Protein AF-A0A969HXV9-F1 (afdb_monomer)

Mean predicted aligned error: 9.73 Å

Radius of gyration: 27.3 Å; Cα contacts (8 Å, |Δi|>4): 127; chains: 1; bounding box: 62×40×88 Å

pLDDT: mean 83.49, std 12.84, range [28.25, 96.75]

Secondary structure (DSSP, 8-state):
--------PPPP---HHHHHHHHHHHHHHHHHHHHHHHHHHHHHHHHHHHHHHHHHHHHHHHHHHHHHHHHHHHHHHHTT--HHHHHHHHHHHHHHHHHHHHHHHHHHHHHHHHHHHHHHHHHHHHHHHHHHHHHTS-THHHH-HHHHHHHHHHHHHHHHHHHHHHHHHHHHHHHHHHHHHHHHHHHHH-HHHHHHHHHHHHHHHHHHHHHHHHHHHHHHHTHHHHHHHHHHHHHHH-HHHHHHHHHTT-HHHHHHHHHHHHHHHHHHHHHHHHHHHHHHHHHHHHHH-

Nearest PDB structures (foldseek):
  4ayw-assembly1_A-2  TM=7.021E-01  e=8.142E-04  Homo sapiens
  8t4i-assembly1_B  TM=6.847E-01  e=3.995E-03  Homo sapiens
  7ocy-assembly1_B  TM=6.047E-01  e=1.399E-02  Enterococcus faecalis
  7ocy-assembly1_A  TM=7.286E-01  e=7.932E-02  Enterococcus faecalis
  7zo8-assembly1_A  TM=5.482E-01  e=1.059E-01  Brucella abortus 2308

Solvent-accessible surface area (backbone atoms only — not comparable to full-atom values): 15780 Å² total; per-residue (Å²): 139,80,86,80,75,78,75,75,71,79,79,72,87,76,56,76,68,60,59,51,52,53,50,51,54,52,59,70,46,46,64,58,53,53,50,53,49,41,71,47,36,52,66,34,51,52,50,39,55,51,40,36,56,54,59,28,46,45,63,55,54,52,52,51,48,51,50,53,51,51,53,49,51,51,52,32,61,75,69,66,53,54,72,69,59,42,49,60,69,42,47,64,59,50,52,51,50,50,49,51,52,53,50,49,53,50,44,53,52,50,39,52,52,32,49,52,55,38,50,55,39,40,42,47,52,54,51,49,51,52,51,56,51,56,74,73,49,63,71,71,54,68,72,34,69,68,52,42,48,50,54,54,46,51,56,63,47,52,61,54,55,55,51,49,56,53,54,52,49,53,51,52,51,27,52,49,50,28,50,52,51,49,50,53,53,33,48,72,73,38,55,65,61,37,51,51,52,52,60,59,46,47,61,57,50,53,52,51,54,53,49,52,54,54,51,53,50,54,56,62,72,39,51,66,61,52,51,48,44,52,49,48,49,47,44,70,70,34,78,87,42,31,56,56,33,60,74,70,63,42,55,64,64,50,50,48,55,42,50,53,55,50,52,53,51,51,53,57,49,48,52,53,50,49,56,50,48,54,52,50,47,54,52,48,53,64,64,74,107

Sequence (289 aa):
MSTGTATHAPAGQRSWADNINDIQTAMRNIPRALRLVWAAHRWSTLGMGGLTILAALLPVAQAWLGKLLVDTIVQALQAGRSPSEGVQALAPLLLVGFGLVTVGAAITQGYSLLEHMLNARLAHTINEQIIAKALALDLYYFEDAEFYNKLQNARREADYRALNIVNHLFVIMQGTITLLSFAALLLAISPLVALILFGATLPAFLAQAKYGGLYFRLLNARAPEFRQMHYLEYLLTVDSTVKEVKLFGLGLPLLRRYQDLFWRFYHEDAALARQRSLISVLWGTLSTA

Structure (mmCIF, N/CA/C/O backbone):
data_AF-A0A969HXV9-F1
#
_entry.id   AF-A0A969HXV9-F1
#
loop_
_atom_site.group_PDB
_atom_site.id
_atom_site.type_symbol
_atom_site.label_atom_id
_atom_site.label_alt_id
_atom_site.label_comp_id
_atom_site.label_asym_id
_atom_site.label_entity_id
_atom_site.label_seq_id
_atom_site.pdbx_PDB_ins_code
_atom_site.Cartn_x
_atom_site.Cartn_y
_atom_site.Cartn_z
_atom_site.occupancy
_atom_site.B_iso_or_equiv
_atom_site.auth_seq_id
_atom_site.auth_comp_id
_atom_site.auth_asym_id
_atom_site.auth_atom_id
_atom_site.pdbx_PDB_model_num
ATOM 1 N N . MET A 1 1 ? 3.092 -0.831 52.317 1.00 36.84 1 MET A N 1
ATOM 2 C CA . MET A 1 1 ? 3.016 -0.202 50.981 1.00 36.84 1 MET A CA 1
ATOM 3 C C . MET A 1 1 ? 4.328 -0.475 50.260 1.00 36.84 1 MET A C 1
ATOM 5 O O . MET A 1 1 ? 5.250 0.317 50.376 1.00 36.84 1 MET A O 1
ATOM 9 N N . SER A 1 2 ? 4.454 -1.636 49.609 1.00 28.25 2 SER A N 1
ATOM 10 C CA . SER A 1 2 ? 5.575 -1.915 48.708 1.00 28.25 2 SER A CA 1
ATOM 11 C C . SER A 1 2 ? 5.101 -1.677 47.277 1.00 28.25 2 SER A C 1
ATOM 13 O O . SER A 1 2 ? 4.112 -2.245 46.816 1.00 28.25 2 SER A O 1
ATOM 15 N N . THR A 1 3 ? 5.770 -0.763 46.586 1.00 38.91 3 THR A N 1
ATOM 16 C CA . THR A 1 3 ? 5.612 -0.540 45.153 1.00 38.91 3 THR A CA 1
ATOM 17 C C . THR A 1 3 ? 6.298 -1.689 44.429 1.00 38.91 3 THR A C 1
ATOM 19 O O . THR A 1 3 ? 7.502 -1.655 44.192 1.00 38.91 3 THR A O 1
ATOM 22 N N . GLY A 1 4 ? 5.532 -2.737 44.127 1.00 29.75 4 GLY A N 1
ATOM 23 C CA . GLY A 1 4 ? 5.950 -3.806 43.230 1.00 29.75 4 GLY A CA 1
ATOM 24 C C . GLY A 1 4 ? 6.067 -3.267 41.809 1.00 29.75 4 GLY A C 1
ATOM 25 O O . GLY A 1 4 ? 5.103 -3.284 41.049 1.00 29.75 4 GLY A O 1
ATOM 26 N N . THR A 1 5 ? 7.243 -2.760 41.456 1.00 37.81 5 THR A N 1
ATOM 27 C CA . THR A 1 5 ? 7.652 -2.556 40.070 1.00 37.81 5 THR A CA 1
ATOM 28 C C . THR A 1 5 ? 7.780 -3.930 39.424 1.00 37.81 5 THR A C 1
ATOM 30 O O . THR A 1 5 ? 8.808 -4.593 39.530 1.00 37.81 5 THR A O 1
ATOM 33 N N . ALA A 1 6 ? 6.703 -4.386 38.782 1.00 33.94 6 ALA A N 1
ATOM 34 C CA . ALA A 1 6 ? 6.749 -5.531 37.888 1.00 33.94 6 ALA A CA 1
ATOM 35 C C . ALA A 1 6 ? 7.697 -5.185 36.733 1.00 33.94 6 ALA A C 1
ATOM 37 O O . ALA A 1 6 ? 7.335 -4.522 35.762 1.00 33.94 6 ALA A O 1
ATOM 38 N N . THR A 1 7 ? 8.953 -5.588 36.881 1.00 36.34 7 THR A N 1
ATOM 39 C CA . THR A 1 7 ? 9.928 -5.652 35.806 1.00 36.34 7 THR A CA 1
ATOM 40 C C . THR A 1 7 ? 9.408 -6.668 34.798 1.00 36.34 7 THR A C 1
ATOM 42 O O . THR A 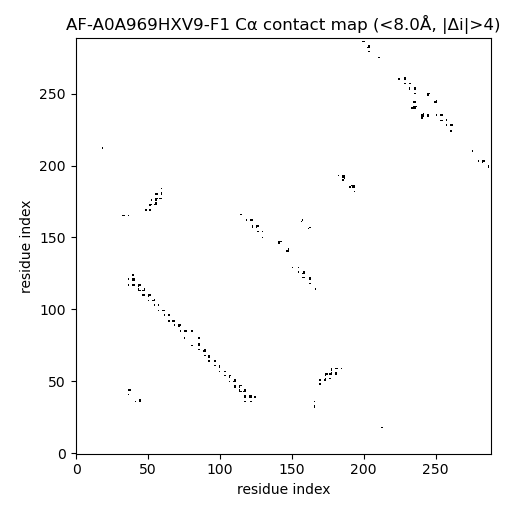1 7 ? 9.539 -7.878 34.969 1.00 36.34 7 THR A O 1
ATOM 45 N N . HIS A 1 8 ? 8.747 -6.178 33.749 1.00 40.19 8 HIS A N 1
ATOM 46 C CA . HIS A 1 8 ? 8.418 -6.997 32.593 1.00 40.19 8 HIS A CA 1
ATOM 47 C C . HIS A 1 8 ? 9.732 -7.513 32.000 1.00 40.19 8 HIS A C 1
ATOM 49 O O . HIS A 1 8 ? 10.507 -6.756 31.416 1.00 40.19 8 HIS A O 1
ATOM 55 N N . ALA A 1 9 ? 10.001 -8.802 32.209 1.00 32.38 9 ALA A N 1
ATOM 56 C CA . ALA A 1 9 ? 11.103 -9.503 31.573 1.00 32.38 9 ALA A CA 1
ATOM 57 C C . ALA A 1 9 ? 11.048 -9.268 30.051 1.00 32.38 9 ALA A C 1
ATOM 59 O O . ALA A 1 9 ? 9.949 -9.262 29.482 1.00 32.38 9 ALA A O 1
ATOM 60 N N . PRO A 1 10 ? 12.192 -9.076 29.369 1.00 38.97 10 PRO A N 1
ATOM 61 C CA . PRO A 1 10 ? 12.201 -8.941 27.922 1.00 38.97 10 PRO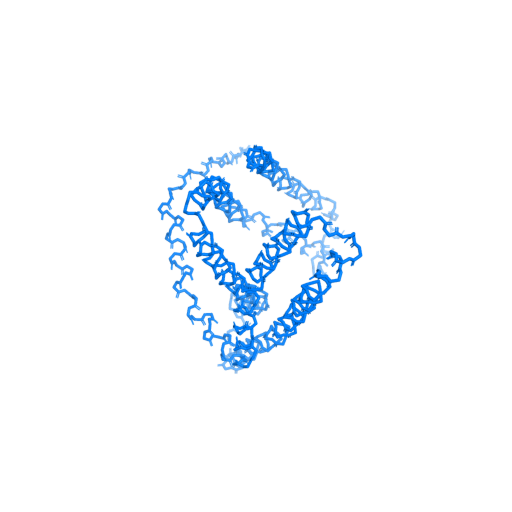 A CA 1
ATOM 62 C C . PRO A 1 10 ? 11.580 -10.203 27.320 1.00 38.97 10 PRO A C 1
ATOM 64 O O . PRO A 1 10 ? 12.071 -11.311 27.535 1.00 38.97 10 PRO A O 1
ATOM 67 N N . ALA A 1 11 ? 10.463 -10.030 26.610 1.00 46.94 11 ALA A N 1
ATOM 68 C CA . ALA A 1 11 ? 9.757 -11.114 25.945 1.00 46.94 11 ALA A CA 1
ATOM 69 C C . ALA A 1 11 ? 10.754 -11.923 25.099 1.00 46.94 11 ALA A C 1
ATOM 71 O O . ALA A 1 11 ? 11.377 -11.383 24.180 1.00 46.94 11 ALA A O 1
ATOM 72 N N . GLY A 1 12 ? 10.930 -13.202 25.449 1.00 46.44 12 GLY A N 1
ATOM 73 C CA . GLY A 1 12 ? 11.886 -14.102 24.808 1.00 46.44 12 GLY A CA 1
ATOM 74 C C . GLY A 1 12 ? 11.751 -14.093 23.283 1.00 46.44 12 GLY A C 1
ATOM 75 O O . GLY A 1 12 ? 10.648 -14.001 22.735 1.00 46.44 12 GLY A O 1
ATOM 76 N N . GLN A 1 13 ? 12.889 -14.156 22.587 1.00 53.41 13 GLN A N 1
ATOM 77 C CA . GLN A 1 13 ? 12.948 -14.240 21.128 1.00 53.41 13 GLN A CA 1
ATOM 78 C C . GLN A 1 13 ? 12.159 -15.463 20.638 1.00 53.41 13 GLN A C 1
ATOM 80 O O . GLN A 1 13 ? 12.635 -16.589 20.725 1.00 53.41 13 GLN A O 1
ATOM 85 N N . ARG A 1 14 ? 10.950 -15.236 20.112 1.00 57.78 14 ARG A N 1
ATOM 86 C CA . ARG A 1 14 ? 10.193 -16.269 19.390 1.00 57.78 14 ARG A CA 1
ATOM 87 C C . ARG A 1 14 ? 10.967 -16.763 18.169 1.00 57.78 14 ARG A C 1
ATOM 89 O O . ARG A 1 14 ? 11.599 -15.962 17.473 1.00 57.78 14 ARG A O 1
ATOM 96 N N . SER A 1 15 ? 10.896 -18.072 17.938 1.00 59.47 15 SER A N 1
ATOM 97 C CA . SER A 1 15 ? 11.579 -18.772 16.850 1.00 59.47 15 SER A CA 1
ATOM 98 C C . SER A 1 15 ? 10.924 -18.447 15.506 1.00 59.47 15 SER A C 1
ATOM 100 O O . SER A 1 15 ? 9.741 -18.118 15.439 1.00 59.47 15 SER A O 1
ATOM 102 N N . TRP A 1 16 ? 11.677 -18.569 14.411 1.00 59.69 16 TRP A N 1
ATOM 103 C CA . TRP A 1 16 ? 11.179 -18.384 13.041 1.00 59.69 16 TRP A CA 1
ATOM 104 C C . TRP A 1 16 ? 9.948 -19.269 12.741 1.00 59.69 16 TRP A C 1
ATOM 106 O O . TRP A 1 16 ? 9.074 -18.873 11.976 1.00 59.69 16 TRP A O 1
ATOM 116 N N . ALA A 1 17 ? 9.837 -20.415 13.422 1.00 64.94 17 ALA A N 1
ATOM 117 C CA . ALA A 1 17 ? 8.698 -21.329 13.351 1.00 64.94 17 ALA A CA 1
ATOM 118 C C . ALA A 1 17 ? 7.364 -20.709 13.817 1.00 64.94 17 ALA A C 1
ATOM 120 O O . ALA A 1 17 ? 6.329 -20.979 13.210 1.00 64.94 17 ALA A O 1
ATOM 121 N N . ASP A 1 18 ? 7.377 -19.838 14.834 1.00 69.38 18 ASP A N 1
ATOM 122 C CA . ASP A 1 18 ? 6.155 -19.201 15.346 1.00 69.38 18 ASP A CA 1
ATOM 123 C C . ASP A 1 18 ? 5.560 -18.238 14.304 1.00 69.38 18 ASP A C 1
ATOM 125 O O . ASP A 1 18 ? 4.352 -18.222 14.077 1.00 69.38 18 ASP A O 1
ATOM 129 N N . ASN A 1 19 ? 6.422 -17.501 13.591 1.00 67.50 19 ASN A N 1
ATOM 130 C CA . ASN A 1 19 ? 6.004 -16.583 12.526 1.00 67.50 19 ASN A CA 1
ATOM 131 C C . ASN A 1 19 ? 5.372 -17.325 11.336 1.00 67.50 19 ASN A C 1
ATOM 133 O O . ASN A 1 19 ? 4.431 -16.820 10.727 1.00 67.50 19 ASN A O 1
ATOM 137 N N . ILE A 1 20 ? 5.870 -18.520 10.992 1.00 72.00 20 ILE A N 1
ATOM 138 C CA . ILE A 1 20 ? 5.283 -19.344 9.921 1.00 72.00 20 ILE A CA 1
ATOM 139 C C . ILE A 1 20 ? 3.859 -19.759 10.291 1.00 72.00 20 ILE A C 1
ATOM 141 O O . ILE A 1 20 ? 2.974 -19.742 9.437 1.00 72.00 20 ILE A O 1
ATOM 145 N N . ASN A 1 21 ? 3.625 -20.116 11.552 1.00 73.94 21 ASN A N 1
ATOM 146 C CA . ASN A 1 21 ? 2.321 -20.588 12.005 1.00 73.94 21 ASN A CA 1
ATOM 147 C C . ASN A 1 21 ? 1.261 -19.465 11.973 1.00 73.94 21 ASN A C 1
ATOM 149 O O . ASN A 1 21 ? 0.116 -19.685 11.566 1.00 73.94 21 ASN A O 1
ATOM 153 N N . ASP A 1 22 ? 1.662 -18.233 12.302 1.00 69.56 22 ASP A N 1
ATOM 154 C CA . ASP A 1 22 ? 0.816 -17.041 12.162 1.00 69.56 22 ASP A CA 1
ATOM 155 C C . ASP A 1 22 ? 0.478 -16.757 10.685 1.00 69.56 22 ASP A C 1
ATOM 157 O O . ASP A 1 22 ? -0.683 -16.502 10.349 1.00 69.56 22 ASP A O 1
ATOM 161 N N . ILE A 1 23 ? 1.458 -16.886 9.777 1.00 70.69 23 ILE A N 1
ATOM 162 C CA . ILE A 1 23 ? 1.245 -16.758 8.323 1.00 70.69 23 ILE A CA 1
ATOM 163 C C . ILE A 1 23 ? 0.280 -17.837 7.819 1.00 70.69 23 ILE A C 1
ATOM 165 O O . ILE A 1 23 ? -0.649 -17.527 7.075 1.00 70.69 23 ILE A O 1
ATOM 169 N N . GLN A 1 24 ? 0.442 -19.091 8.246 1.00 76.44 24 GLN A N 1
ATOM 170 C CA . GLN A 1 24 ? -0.458 -20.186 7.870 1.00 76.44 24 GLN A CA 1
ATOM 171 C C . GLN A 1 24 ? -1.889 -19.944 8.360 1.00 76.44 24 GLN A C 1
ATOM 173 O O . GLN A 1 24 ? -2.855 -20.169 7.626 1.00 76.44 24 GLN A O 1
ATOM 178 N N . THR A 1 25 ? -2.041 -19.433 9.581 1.00 74.38 25 THR A N 1
ATOM 179 C CA . THR A 1 25 ? -3.352 -19.099 10.147 1.00 74.38 25 THR A CA 1
ATOM 180 C C . THR A 1 25 ? -4.009 -17.948 9.384 1.00 74.38 25 THR A C 1
ATOM 182 O O . THR A 1 25 ? -5.198 -18.023 9.059 1.00 74.38 25 THR A O 1
ATOM 185 N N . ALA A 1 26 ? -3.241 -16.918 9.018 1.00 68.88 26 ALA A N 1
ATOM 186 C CA . ALA A 1 26 ? -3.714 -15.835 8.161 1.00 68.88 26 ALA A CA 1
ATOM 187 C C . ALA A 1 26 ? -4.132 -16.357 6.775 1.00 68.88 26 ALA A C 1
ATOM 189 O O . ALA A 1 26 ? -5.235 -16.060 6.311 1.00 68.88 26 ALA A O 1
ATOM 190 N N . MET A 1 27 ? -3.312 -17.217 6.159 1.00 76.06 27 MET A N 1
ATOM 191 C CA . MET A 1 27 ? -3.604 -17.842 4.866 1.00 76.06 27 MET A CA 1
ATOM 192 C C . MET A 1 27 ? -4.893 -18.664 4.884 1.00 76.06 27 MET A C 1
ATOM 194 O O . MET A 1 27 ? -5.666 -18.622 3.928 1.00 76.06 27 MET A O 1
ATOM 198 N N . ARG A 1 28 ? -5.185 -19.359 5.988 1.00 79.88 28 ARG A N 1
ATOM 199 C CA . ARG A 1 28 ? -6.420 -20.140 6.143 1.00 79.88 28 ARG A CA 1
ATOM 200 C C . ARG A 1 28 ? -7.688 -19.274 6.125 1.00 79.88 28 ARG A C 1
ATOM 202 O O . ARG A 1 28 ? -8.758 -19.771 5.773 1.00 79.88 28 ARG A O 1
ATOM 209 N N . ASN A 1 29 ? -7.586 -17.990 6.471 1.00 78.56 29 ASN A N 1
ATOM 210 C CA . ASN A 1 29 ? -8.715 -17.055 6.486 1.00 78.56 29 ASN A CA 1
ATOM 211 C C . ASN A 1 29 ? -8.904 -16.287 5.165 1.00 78.56 29 ASN A C 1
ATOM 213 O O . ASN A 1 29 ? -9.993 -15.756 4.931 1.00 78.56 29 ASN A O 1
ATOM 217 N N . ILE A 1 30 ? -7.913 -16.297 4.265 1.00 80.62 30 ILE A N 1
ATOM 218 C CA . ILE A 1 30 ? -7.982 -15.645 2.944 1.00 80.62 30 ILE A CA 1
ATOM 219 C C . ILE A 1 30 ? -9.219 -16.071 2.128 1.00 80.62 30 ILE A C 1
ATOM 221 O O . ILE A 1 30 ? -9.927 -15.190 1.639 1.00 80.62 30 ILE A O 1
ATOM 225 N N . PRO A 1 31 ? -9.575 -17.369 2.007 1.00 82.81 31 PRO A N 1
ATOM 226 C CA . PRO A 1 31 ? -10.720 -17.780 1.192 1.00 82.81 31 PRO A CA 1
ATOM 227 C C . PRO A 1 31 ? -12.053 -17.241 1.719 1.00 82.81 31 PRO A C 1
ATOM 229 O O . PRO A 1 31 ? -12.956 -16.935 0.943 1.00 82.81 31 PRO A O 1
ATOM 232 N N . ARG A 1 32 ? -12.183 -17.110 3.046 1.00 79.12 32 ARG A N 1
ATOM 233 C CA . ARG A 1 32 ? -13.382 -16.544 3.678 1.00 79.12 32 ARG A CA 1
ATOM 234 C C . ARG A 1 32 ? -13.490 -15.049 3.398 1.00 79.12 32 ARG A C 1
ATOM 236 O O . ARG A 1 32 ? -14.573 -14.591 3.047 1.00 79.12 32 ARG A O 1
ATOM 243 N N . ALA A 1 33 ? -12.376 -14.323 3.490 1.00 78.25 33 ALA A N 1
ATOM 244 C CA . ALA A 1 33 ? -12.321 -12.905 3.146 1.00 78.25 33 ALA A CA 1
ATOM 245 C C . ALA A 1 33 ? -12.663 -12.676 1.664 1.00 78.25 33 ALA A C 1
ATOM 247 O O . ALA A 1 33 ? -13.527 -11.862 1.355 1.00 78.25 33 ALA A O 1
ATOM 248 N N . LEU A 1 34 ? -12.081 -13.461 0.750 1.00 81.06 34 LEU A N 1
ATOM 249 C CA . LEU A 1 34 ? -12.395 -13.383 -0.680 1.00 81.06 34 LEU A CA 1
ATOM 250 C C . LEU A 1 34 ? -13.868 -13.695 -0.970 1.00 81.06 34 LEU A C 1
ATOM 252 O O . LEU A 1 34 ? -14.492 -13.006 -1.772 1.00 81.06 34 LEU A O 1
ATOM 256 N N . ARG A 1 35 ? -14.453 -14.690 -0.290 1.00 84.81 35 ARG A N 1
ATOM 257 C CA . ARG A 1 35 ? -15.881 -15.008 -0.430 1.00 84.81 35 ARG A CA 1
ATOM 258 C C . ARG A 1 35 ? -16.774 -13.860 0.049 1.00 84.81 35 ARG A C 1
ATOM 260 O O . ARG A 1 35 ? -17.774 -13.581 -0.603 1.00 84.81 35 ARG A O 1
ATOM 267 N N . LEU A 1 36 ? -16.416 -13.195 1.148 1.00 80.88 36 LEU A N 1
ATOM 268 C CA . LEU A 1 36 ? -17.153 -12.041 1.674 1.00 80.88 36 LEU A CA 1
ATOM 269 C C . LEU A 1 36 ? -17.123 -10.860 0.691 1.00 80.88 36 LEU A C 1
ATOM 271 O O . LEU A 1 36 ? -18.154 -10.268 0.388 1.00 80.88 36 LEU A O 1
ATOM 275 N N . VAL A 1 37 ? -15.947 -10.568 0.141 1.00 83.44 37 VAL A N 1
ATOM 276 C CA . VAL A 1 37 ? -15.729 -9.506 -0.852 1.00 83.44 37 VAL A CA 1
ATOM 277 C C . VAL A 1 37 ? -16.495 -9.784 -2.144 1.00 83.44 37 VAL A C 1
ATOM 279 O O . VAL A 1 37 ? -17.161 -8.901 -2.686 1.00 83.44 37 VAL A O 1
ATOM 282 N N . TRP A 1 38 ? -16.453 -11.036 -2.600 1.00 86.62 38 TRP A N 1
ATOM 283 C CA . TRP A 1 38 ? -17.194 -11.493 -3.768 1.00 86.62 38 TRP A CA 1
ATOM 284 C C . TRP A 1 38 ? -18.711 -11.375 -3.576 1.00 86.62 38 TRP A C 1
ATOM 286 O O . TRP A 1 38 ? -19.417 -10.946 -4.491 1.00 86.62 38 TRP A O 1
ATOM 296 N N . ALA A 1 39 ? -19.206 -11.729 -2.385 1.00 84.94 39 ALA A N 1
ATOM 297 C CA . ALA A 1 39 ? -20.615 -11.598 -2.026 1.00 84.94 39 ALA A CA 1
ATOM 298 C C . ALA A 1 39 ? -21.067 -10.129 -1.971 1.00 84.94 39 ALA A C 1
ATOM 300 O O . ALA A 1 39 ? -22.187 -9.836 -2.376 1.00 84.94 39 ALA A O 1
ATOM 301 N N . ALA A 1 40 ? -20.196 -9.211 -1.539 1.00 84.56 40 ALA A N 1
ATOM 302 C CA . ALA A 1 40 ? -20.504 -7.783 -1.495 1.00 84.56 40 ALA A CA 1
ATOM 303 C C . ALA A 1 40 ? -20.606 -7.155 -2.898 1.00 84.56 40 ALA A C 1
ATOM 305 O O . ALA A 1 40 ? -21.585 -6.469 -3.202 1.00 84.56 40 ALA A O 1
ATOM 306 N N . HIS A 1 41 ? -19.610 -7.360 -3.776 1.00 88.75 41 HIS A N 1
ATOM 307 C CA . HIS A 1 41 ? -19.685 -6.848 -5.149 1.00 88.75 41 HIS A CA 1
ATOM 308 C C . HIS A 1 41 ? -18.750 -7.541 -6.154 1.00 88.75 41 HIS A C 1
ATOM 310 O O . HIS A 1 41 ? -17.659 -7.052 -6.457 1.00 88.75 41 HIS A O 1
ATOM 316 N N . ARG A 1 42 ? -19.243 -8.615 -6.786 1.00 90.19 42 ARG A N 1
ATOM 317 C CA . ARG A 1 42 ? -18.525 -9.396 -7.815 1.00 90.19 42 ARG A CA 1
ATOM 318 C C . ARG A 1 42 ? -17.847 -8.570 -8.917 1.00 90.19 42 ARG A C 1
ATOM 320 O O . ARG A 1 42 ? -16.744 -8.906 -9.333 1.00 90.19 42 ARG A O 1
ATOM 327 N N . TRP A 1 43 ? -18.472 -7.485 -9.380 1.00 91.06 43 TRP A N 1
ATOM 328 C CA . TRP A 1 43 ? -17.927 -6.676 -10.477 1.00 91.06 43 TRP A CA 1
ATOM 329 C C . TRP A 1 43 ? -16.717 -5.846 -10.054 1.00 91.06 43 TRP A C 1
ATOM 331 O O . TRP A 1 43 ? -15.738 -5.802 -10.793 1.00 91.06 43 TRP A O 1
ATOM 341 N N . SER A 1 44 ? -16.744 -5.246 -8.857 1.00 89.19 44 SER A N 1
ATOM 342 C CA . SER A 1 44 ? -15.566 -4.541 -8.334 1.00 89.19 44 SER A CA 1
ATOM 343 C C . SER A 1 44 ? -14.434 -5.517 -8.062 1.00 89.19 44 SER A C 1
ATOM 345 O O . SER A 1 44 ? -13.301 -5.226 -8.415 1.00 89.19 44 SER A O 1
ATOM 347 N N . THR A 1 45 ? -14.727 -6.697 -7.508 1.00 88.94 45 THR A N 1
ATOM 348 C CA . THR A 1 45 ? -13.706 -7.723 -7.248 1.00 88.94 45 THR A CA 1
ATOM 349 C C . THR A 1 45 ? -13.032 -8.201 -8.535 1.00 88.94 45 THR A C 1
ATOM 351 O O . THR A 1 45 ? -11.806 -8.269 -8.596 1.00 88.94 45 THR A O 1
ATOM 354 N N . LEU A 1 46 ? -13.814 -8.499 -9.580 1.00 91.81 46 LEU A N 1
ATOM 355 C CA . LEU A 1 46 ? -13.286 -8.902 -10.886 1.00 91.81 46 LEU A CA 1
ATOM 356 C C . LEU A 1 46 ? -12.502 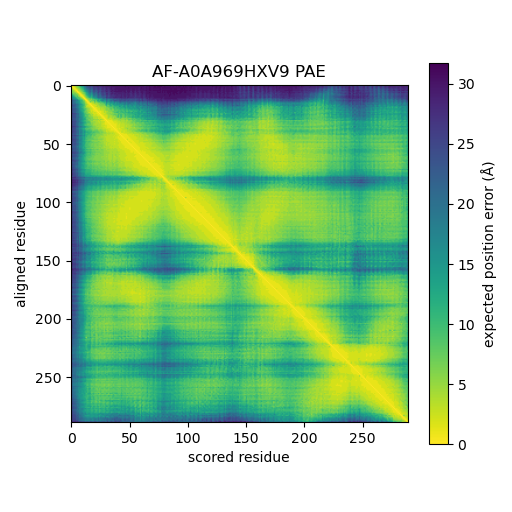-7.775 -11.562 1.00 91.81 46 LEU A C 1
ATOM 358 O O . LEU A 1 46 ? -11.410 -8.014 -12.073 1.00 91.81 46 LEU A O 1
ATOM 362 N N . GLY A 1 47 ? -13.035 -6.551 -11.537 1.00 93.06 47 GLY A N 1
ATOM 363 C CA . GLY A 1 47 ? -12.365 -5.386 -12.106 1.00 93.06 47 GLY A CA 1
ATOM 364 C C . GLY A 1 47 ? -11.045 -5.078 -11.398 1.00 93.06 47 GLY A C 1
ATOM 365 O O . GLY A 1 47 ? -10.038 -4.877 -12.068 1.00 93.06 47 GLY A O 1
ATOM 366 N N . MET A 1 48 ? -11.011 -5.130 -10.062 1.00 91.06 48 MET A N 1
ATOM 367 C CA . MET A 1 48 ? -9.778 -4.976 -9.284 1.00 91.06 48 MET A CA 1
ATOM 368 C C . MET A 1 48 ? -8.781 -6.080 -9.619 1.00 91.06 48 MET A C 1
ATOM 370 O O . MET A 1 48 ? -7.635 -5.768 -9.909 1.00 91.06 48 MET A O 1
ATOM 374 N N . GLY A 1 49 ? -9.209 -7.346 -9.672 1.00 90.44 49 GLY A N 1
ATOM 375 C CA . GLY A 1 49 ? -8.336 -8.455 -10.066 1.00 90.44 49 GLY A CA 1
ATOM 376 C C . GLY A 1 49 ? -7.728 -8.270 -11.462 1.00 90.44 49 GLY A C 1
ATOM 377 O O . GLY A 1 49 ? -6.525 -8.450 -11.640 1.00 90.44 49 GLY A O 1
ATOM 378 N N . GLY A 1 50 ? -8.533 -7.844 -12.440 1.00 92.75 50 GLY A N 1
ATOM 379 C CA . GLY A 1 50 ? -8.058 -7.537 -13.791 1.00 92.75 50 GLY A CA 1
ATOM 380 C C . GLY A 1 50 ? -7.069 -6.368 -13.821 1.00 92.75 50 GLY A C 1
ATOM 381 O O . GLY A 1 50 ? -5.989 -6.486 -14.401 1.00 92.75 50 GLY A O 1
ATOM 382 N N . LEU A 1 51 ? -7.394 -5.263 -13.143 1.00 93.12 51 LEU A N 1
ATOM 383 C CA . LEU A 1 51 ? -6.505 -4.103 -13.035 1.00 93.12 51 LEU A CA 1
ATOM 384 C C . LEU A 1 51 ? -5.214 -4.432 -12.282 1.00 93.12 51 LEU A C 1
ATOM 386 O O . LEU A 1 51 ? -4.167 -3.928 -12.664 1.00 93.12 51 LEU A O 1
ATOM 390 N N . THR A 1 52 ? -5.251 -5.305 -11.275 1.00 90.06 52 THR A N 1
ATOM 391 C CA . THR A 1 52 ? -4.063 -5.787 -10.560 1.00 90.06 52 THR A CA 1
ATOM 392 C C . THR A 1 52 ? -3.106 -6.522 -11.496 1.00 90.06 52 THR A C 1
ATOM 394 O O . THR A 1 52 ? -1.904 -6.266 -11.451 1.00 90.06 52 THR A O 1
ATOM 397 N N . ILE A 1 53 ? -3.615 -7.397 -12.369 1.00 90.38 53 ILE A N 1
ATOM 398 C CA . ILE A 1 53 ? -2.783 -8.106 -13.352 1.00 90.38 53 ILE A CA 1
ATOM 399 C C . ILE A 1 53 ? -2.165 -7.109 -14.339 1.00 90.38 53 ILE A C 1
ATOM 401 O O . ILE A 1 53 ? -0.957 -7.143 -14.570 1.00 90.38 53 ILE A O 1
ATOM 405 N N . LEU A 1 54 ? -2.963 -6.181 -14.877 1.00 92.50 54 LEU A N 1
ATOM 406 C CA . LEU A 1 54 ? -2.466 -5.144 -15.789 1.00 92.50 54 LEU A CA 1
ATOM 407 C C . LEU A 1 54 ? -1.415 -4.248 -15.117 1.00 92.50 54 LEU A C 1
ATOM 409 O O . LEU A 1 54 ? -0.364 -3.981 -15.698 1.00 92.50 54 LEU A O 1
ATOM 413 N N . ALA A 1 55 ? -1.666 -3.831 -13.876 1.00 89.94 55 ALA A N 1
ATOM 414 C CA . ALA A 1 55 ? -0.750 -3.017 -13.087 1.00 89.94 55 ALA A CA 1
ATOM 415 C C . ALA A 1 55 ? 0.560 -3.751 -12.780 1.00 89.94 55 ALA A C 1
ATOM 417 O O . ALA A 1 55 ? 1.606 -3.114 -12.719 1.00 89.94 55 ALA A O 1
ATOM 418 N N . ALA A 1 56 ? 0.522 -5.071 -12.587 1.00 89.25 56 ALA A N 1
ATOM 419 C CA . ALA A 1 56 ? 1.716 -5.865 -12.311 1.00 89.25 56 ALA A CA 1
ATOM 420 C C . ALA A 1 56 ? 2.616 -6.052 -13.544 1.00 89.25 56 ALA A C 1
ATOM 422 O O . ALA A 1 56 ? 3.834 -6.165 -13.415 1.00 89.25 56 ALA A O 1
ATOM 423 N N . LEU A 1 57 ? 2.030 -6.046 -14.745 1.00 89.50 57 LEU A N 1
ATOM 424 C CA . LEU A 1 57 ? 2.764 -6.152 -16.010 1.00 89.50 57 LEU A CA 1
ATOM 425 C C . LEU A 1 57 ? 3.304 -4.803 -16.506 1.00 89.50 57 LEU A C 1
ATOM 427 O O . LEU A 1 57 ? 4.257 -4.767 -17.285 1.00 89.50 57 LEU A O 1
ATOM 431 N N . LEU A 1 58 ? 2.729 -3.689 -16.050 1.00 91.69 58 LEU A N 1
ATOM 432 C CA . LEU A 1 58 ? 3.111 -2.354 -16.502 1.00 91.69 58 LEU A CA 1
ATOM 433 C C . LEU A 1 58 ? 4.597 -2.015 -16.238 1.00 91.69 58 LEU A C 1
ATOM 435 O O . LEU A 1 58 ? 5.259 -1.580 -17.182 1.00 91.69 58 LEU A O 1
ATOM 439 N N . PRO A 1 59 ? 5.176 -2.254 -15.041 1.00 89.75 59 PRO A N 1
ATOM 440 C CA . PRO A 1 59 ? 6.599 -2.008 -14.796 1.00 89.75 59 PRO A CA 1
ATOM 441 C C . PRO A 1 59 ? 7.523 -2.828 -15.703 1.00 89.75 59 PRO A C 1
ATOM 443 O O . PRO A 1 59 ? 8.581 -2.354 -16.108 1.00 89.75 59 PRO A O 1
ATOM 446 N N . VAL A 1 60 ? 7.116 -4.051 -16.054 1.00 89.38 60 VAL A N 1
ATOM 447 C CA . VAL A 1 60 ? 7.868 -4.930 -16.963 1.00 89.38 60 VAL A CA 1
ATOM 448 C C . VAL A 1 60 ? 7.869 -4.353 -18.376 1.00 89.38 60 VAL A C 1
ATOM 450 O O . VAL A 1 60 ? 8.922 -4.277 -19.009 1.00 89.38 60 VAL A O 1
ATOM 453 N N . ALA A 1 61 ? 6.716 -3.874 -18.851 1.00 91.62 61 ALA A N 1
ATOM 454 C CA . ALA A 1 61 ? 6.615 -3.180 -20.132 1.00 91.62 61 ALA A CA 1
ATOM 455 C C . ALA A 1 61 ? 7.456 -1.890 -20.154 1.00 91.62 61 ALA A C 1
ATOM 457 O O . ALA A 1 61 ? 8.141 -1.619 -21.139 1.00 91.62 61 ALA A O 1
ATOM 458 N N . GLN A 1 62 ? 7.461 -1.125 -19.057 1.00 91.75 62 GLN A N 1
ATOM 459 C CA . GLN A 1 62 ? 8.295 0.073 -18.908 1.00 91.75 62 GLN A CA 1
ATOM 460 C C . GLN A 1 62 ? 9.793 -0.259 -18.944 1.00 91.75 62 GLN A C 1
ATOM 462 O O . GLN A 1 62 ? 10.548 0.410 -19.648 1.00 91.75 62 GLN A O 1
ATOM 467 N N . ALA A 1 63 ? 10.227 -1.310 -18.243 1.00 90.75 63 ALA A N 1
ATOM 468 C CA . ALA A 1 6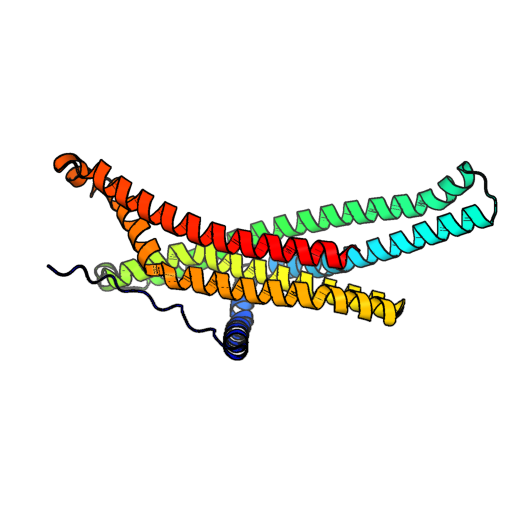3 ? 11.617 -1.762 -18.260 1.00 90.75 63 ALA A CA 1
ATOM 469 C C . ALA A 1 63 ? 12.054 -2.212 -19.664 1.00 90.75 63 ALA A C 1
ATOM 471 O O . ALA A 1 63 ? 13.132 -1.843 -20.134 1.00 90.75 63 ALA A O 1
ATOM 472 N N . TRP A 1 64 ? 11.196 -2.960 -20.366 1.00 90.50 64 TRP A N 1
ATOM 473 C CA . TRP A 1 64 ? 11.454 -3.381 -21.743 1.00 90.50 64 TRP A CA 1
ATOM 474 C C . TRP A 1 64 ? 11.540 -2.196 -22.710 1.00 90.50 64 TRP A C 1
ATOM 476 O O . TRP A 1 64 ? 12.432 -2.151 -23.557 1.00 90.50 64 TRP A O 1
ATOM 486 N N . LEU A 1 65 ? 10.660 -1.201 -22.563 1.00 93.88 65 LEU A N 1
ATOM 487 C CA . LEU A 1 65 ? 10.745 0.031 -23.343 1.00 93.88 65 LEU A CA 1
ATOM 488 C C . LEU A 1 65 ? 12.052 0.785 -23.062 1.00 93.88 65 LEU A C 1
ATOM 490 O O . LEU A 1 65 ? 12.680 1.274 -23.997 1.00 93.88 65 LEU A O 1
ATOM 494 N N . GLY A 1 66 ? 12.485 0.841 -21.799 1.00 92.06 66 GLY A N 1
ATOM 495 C CA . GLY A 1 66 ? 13.773 1.420 -21.415 1.00 92.06 66 GLY A CA 1
ATOM 496 C C . GLY A 1 66 ? 14.945 0.762 -22.144 1.00 92.06 66 GLY A C 1
ATOM 497 O O . GLY A 1 66 ? 15.784 1.462 -22.707 1.00 92.06 66 GLY A O 1
ATOM 498 N N . LYS A 1 67 ? 14.957 -0.575 -22.224 1.00 91.62 67 LYS A N 1
ATOM 499 C CA . LYS A 1 67 ? 15.939 -1.319 -23.029 1.00 91.62 67 LYS A CA 1
ATOM 500 C C . LYS A 1 67 ? 15.903 -0.886 -24.500 1.00 91.62 67 LYS A C 1
ATOM 502 O O . LYS A 1 67 ? 16.938 -0.532 -25.050 1.00 91.62 67 LYS A O 1
ATOM 507 N N . LEU A 1 68 ? 14.722 -0.875 -25.126 1.00 92.50 68 LEU A N 1
ATOM 508 C CA . LEU A 1 68 ? 14.574 -0.507 -26.540 1.00 92.50 68 LEU A CA 1
ATOM 509 C C . LEU A 1 68 ? 15.030 0.933 -26.828 1.00 92.50 68 LEU A C 1
ATOM 511 O O . LEU A 1 68 ? 15.623 1.194 -27.876 1.00 92.50 68 LEU A O 1
ATOM 515 N N . LEU A 1 69 ? 14.780 1.863 -25.901 1.00 93.38 69 LEU A N 1
ATOM 516 C CA . LEU A 1 69 ? 15.276 3.236 -25.989 1.00 93.38 69 LEU A CA 1
ATOM 517 C C . LEU A 1 69 ? 16.808 3.269 -25.978 1.00 93.38 69 LEU A C 1
ATOM 519 O O . LEU A 1 69 ? 17.401 3.895 -26.855 1.00 93.38 69 LEU A O 1
ATOM 523 N N . VAL A 1 70 ? 17.448 2.560 -25.041 1.00 92.81 70 VAL A N 1
ATOM 524 C CA . VAL A 1 70 ? 18.917 2.466 -24.965 1.00 92.81 70 VAL A CA 1
ATOM 525 C C . VAL A 1 70 ? 19.493 1.842 -26.236 1.00 92.81 70 VAL A C 1
ATOM 527 O O . VAL A 1 70 ? 20.403 2.419 -26.827 1.00 92.81 70 VAL A O 1
ATOM 530 N N . ASP A 1 71 ? 18.930 0.728 -26.706 1.00 92.56 71 ASP A N 1
ATOM 531 C CA . ASP A 1 71 ? 19.384 0.045 -27.923 1.00 92.56 71 ASP A CA 1
ATOM 532 C C . ASP A 1 71 ? 19.299 0.974 -29.148 1.00 92.56 71 ASP A C 1
ATOM 534 O O . ASP A 1 71 ? 20.231 1.041 -29.950 1.00 92.56 71 ASP A O 1
ATOM 538 N N . THR A 1 72 ? 18.213 1.745 -29.267 1.00 91.00 72 THR A N 1
ATOM 539 C CA . THR A 1 72 ? 18.015 2.705 -30.366 1.00 91.00 72 THR A CA 1
ATOM 540 C C . THR A 1 72 ? 19.020 3.858 -30.297 1.00 91.00 72 THR A C 1
ATOM 542 O O . THR A 1 72 ? 19.568 4.255 -31.327 1.00 91.00 72 THR A O 1
ATOM 545 N N . ILE A 1 73 ? 19.307 4.377 -29.097 1.00 90.50 73 ILE A N 1
ATOM 546 C CA . ILE A 1 73 ? 20.321 5.423 -28.885 1.00 90.50 73 ILE A CA 1
ATOM 547 C C . ILE A 1 73 ? 21.706 4.909 -29.287 1.00 90.50 73 ILE A C 1
ATOM 549 O O . ILE A 1 73 ? 22.410 5.571 -30.049 1.00 90.50 73 ILE A O 1
ATOM 553 N N . VAL A 1 74 ? 22.088 3.719 -28.816 1.00 92.38 74 VAL A N 1
ATOM 554 C CA . VAL A 1 74 ? 23.393 3.115 -29.123 1.00 92.38 74 VAL A CA 1
ATOM 555 C C . VAL A 1 74 ? 23.542 2.886 -30.627 1.00 92.38 74 VAL A C 1
ATOM 557 O O . VAL A 1 74 ? 24.575 3.235 -31.196 1.00 92.38 74 VAL A O 1
ATOM 560 N N . GLN A 1 75 ? 22.501 2.381 -31.295 1.00 91.06 75 GLN A N 1
ATOM 561 C CA . GLN A 1 75 ? 22.506 2.188 -32.747 1.00 91.06 75 GLN A CA 1
ATOM 562 C C . GLN A 1 75 ? 22.618 3.511 -33.518 1.00 91.06 75 GLN A C 1
ATOM 564 O O . GLN A 1 75 ? 23.362 3.589 -34.495 1.00 91.06 75 GLN A O 1
ATOM 569 N N . ALA A 1 76 ? 21.912 4.564 -33.091 1.00 89.06 76 ALA A N 1
ATOM 570 C CA . ALA A 1 76 ? 21.996 5.878 -33.729 1.00 89.06 76 ALA A CA 1
ATOM 571 C C . ALA A 1 76 ? 23.396 6.502 -33.589 1.00 89.06 76 ALA A C 1
ATOM 573 O O . ALA A 1 76 ? 23.905 7.067 -34.558 1.00 89.06 76 ALA A O 1
ATOM 574 N N . LEU A 1 77 ? 24.032 6.342 -32.421 1.00 89.00 77 LEU A N 1
ATOM 575 C CA . LEU A 1 77 ? 25.405 6.787 -32.165 1.00 89.00 77 LEU A CA 1
ATOM 576 C C . LEU A 1 77 ? 26.425 6.018 -33.015 1.00 89.00 77 LEU A C 1
ATOM 578 O O . LEU A 1 77 ? 27.288 6.633 -33.636 1.00 89.00 77 LEU A O 1
ATOM 582 N N . GLN A 1 78 ? 26.314 4.688 -33.087 1.00 92.00 78 GLN A N 1
ATOM 583 C CA . GLN A 1 78 ? 27.219 3.849 -33.885 1.00 92.00 78 GLN A CA 1
ATOM 584 C C . GLN A 1 78 ? 27.104 4.117 -35.390 1.00 92.00 78 GLN A C 1
ATOM 586 O O . GLN A 1 78 ? 28.101 4.060 -36.103 1.00 92.00 78 GLN A O 1
ATOM 591 N N . ALA A 1 79 ? 25.902 4.437 -35.872 1.00 88.44 79 ALA A N 1
ATOM 592 C CA . ALA A 1 79 ? 25.659 4.777 -37.271 1.00 88.44 79 ALA A CA 1
ATOM 593 C C . ALA A 1 79 ? 26.095 6.209 -37.647 1.00 88.44 79 ALA A C 1
ATOM 595 O O . ALA A 1 79 ? 25.940 6.595 -38.803 1.00 88.44 79 ALA A O 1
ATOM 596 N N . GLY A 1 80 ? 26.599 7.008 -36.696 1.00 85.50 80 GLY A N 1
ATOM 597 C CA . GLY A 1 80 ? 27.015 8.392 -36.940 1.00 85.50 80 GLY A CA 1
ATOM 598 C C . GLY A 1 80 ? 25.870 9.314 -37.374 1.00 85.50 80 GLY A C 1
ATOM 599 O O . GLY A 1 80 ? 26.115 10.303 -38.064 1.00 85.50 80 GLY A O 1
ATOM 600 N N . ARG A 1 81 ? 24.620 8.984 -37.014 1.00 84.94 81 ARG A N 1
ATOM 601 C CA . ARG A 1 81 ? 23.443 9.770 -37.412 1.00 84.94 81 ARG A CA 1
ATOM 602 C C . ARG A 1 81 ? 23.472 11.158 -36.786 1.00 84.94 81 ARG A C 1
ATOM 604 O O . ARG A 1 81 ? 23.942 11.346 -35.662 1.00 84.94 81 ARG A O 1
ATOM 611 N N . SER A 1 82 ? 22.906 12.127 -37.501 1.00 85.75 82 SER A N 1
ATOM 612 C CA . SER A 1 82 ? 22.724 13.472 -36.959 1.00 85.75 82 SER A CA 1
ATOM 613 C C . SER A 1 82 ? 21.784 13.444 -35.736 1.00 85.75 82 SER A C 1
ATOM 615 O O . SER A 1 82 ? 20.882 12.600 -35.666 1.00 85.75 82 SER A O 1
ATOM 617 N N . PRO A 1 83 ? 21.929 14.371 -34.767 1.00 82.50 83 P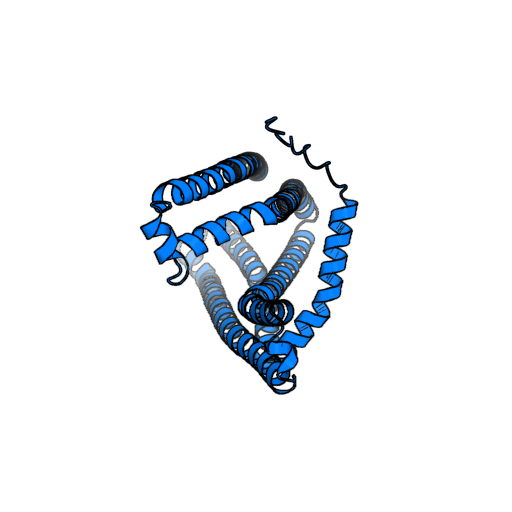RO A N 1
ATOM 618 C CA . PRO A 1 83 ? 21.050 14.420 -33.595 1.00 82.50 83 PRO A CA 1
ATOM 619 C C . PRO A 1 83 ? 19.556 14.500 -33.948 1.00 82.50 83 PRO A C 1
ATOM 621 O O . PRO A 1 83 ? 18.727 13.909 -33.260 1.00 82.50 83 PRO A O 1
ATOM 624 N N . SER A 1 84 ? 19.202 15.175 -35.046 1.00 84.44 84 SER A N 1
ATOM 625 C CA . SER A 1 84 ? 17.822 15.270 -35.535 1.00 84.44 84 SER A CA 1
ATOM 626 C C . SER A 1 84 ? 17.259 13.929 -36.011 1.00 84.44 84 SER A C 1
ATOM 628 O O . SER A 1 84 ? 16.114 13.607 -35.702 1.00 84.44 84 SER A O 1
ATOM 630 N N . GLU A 1 85 ? 18.056 13.123 -36.714 1.00 83.19 85 GLU A N 1
ATOM 631 C CA . GLU A 1 85 ? 17.655 11.779 -37.154 1.00 83.19 85 GLU A CA 1
ATOM 632 C C . GLU A 1 85 ? 17.538 10.810 -35.972 1.00 83.19 85 GLU A C 1
ATOM 634 O O . GLU A 1 85 ? 16.629 9.980 -35.930 1.00 83.19 85 GLU A O 1
ATOM 639 N N . GLY A 1 86 ? 18.418 10.947 -34.974 1.00 83.94 86 GLY A N 1
ATOM 640 C CA . GLY A 1 86 ? 18.339 10.183 -33.729 1.00 83.94 86 GLY A CA 1
ATOM 641 C C . GLY A 1 86 ? 17.042 10.454 -32.961 1.00 83.94 86 GLY A C 1
ATOM 642 O O . GLY A 1 86 ? 16.359 9.517 -32.548 1.00 83.94 86 GLY A O 1
ATOM 643 N N . VAL A 1 87 ? 16.649 11.725 -32.827 1.00 85.19 87 VAL A N 1
ATOM 644 C CA . VAL A 1 87 ? 15.387 12.108 -32.168 1.00 85.19 87 VAL A CA 1
ATOM 645 C C . VAL A 1 87 ? 14.169 11.585 -32.935 1.00 85.19 87 VAL A C 1
ATOM 647 O O . VAL A 1 87 ? 13.233 11.085 -32.312 1.00 85.19 87 VAL A O 1
ATOM 650 N N . GLN A 1 88 ? 14.181 11.634 -34.270 1.00 88.56 88 GLN A N 1
ATOM 651 C CA . GLN A 1 88 ? 13.092 11.081 -35.085 1.00 88.56 88 GLN A CA 1
ATOM 652 C C . GLN A 1 88 ? 12.941 9.563 -34.908 1.00 88.56 88 GLN A C 1
ATOM 654 O O . GLN A 1 88 ? 11.816 9.074 -34.814 1.00 88.56 88 GLN A O 1
ATOM 659 N N . ALA A 1 89 ? 14.049 8.825 -34.792 1.00 86.62 89 ALA A N 1
ATOM 660 C CA . ALA A 1 89 ? 14.019 7.387 -34.519 1.00 86.62 89 ALA A CA 1
ATOM 661 C C . ALA A 1 89 ? 13.468 7.054 -33.117 1.00 86.62 89 ALA A C 1
ATOM 663 O O . ALA A 1 89 ? 12.839 6.014 -32.930 1.00 86.62 89 ALA A O 1
ATOM 664 N N . LEU A 1 90 ? 13.668 7.943 -32.136 1.00 90.88 90 LEU A N 1
ATOM 665 C CA . LEU A 1 90 ? 13.194 7.768 -30.758 1.00 90.88 90 LEU A CA 1
ATOM 666 C C . LEU A 1 90 ? 11.742 8.212 -30.548 1.00 90.88 90 LEU A C 1
ATOM 668 O O . LEU A 1 90 ? 11.070 7.684 -29.661 1.00 90.88 90 LEU A O 1
ATOM 672 N N . ALA A 1 91 ? 11.241 9.149 -31.356 1.00 92.06 91 ALA A N 1
ATOM 673 C CA . ALA A 1 91 ? 9.889 9.698 -31.251 1.00 92.06 91 ALA A CA 1
ATOM 674 C C . ALA A 1 91 ? 8.772 8.639 -31.095 1.00 92.06 91 ALA A C 1
ATOM 676 O O . ALA A 1 91 ? 7.969 8.783 -30.168 1.00 92.06 91 ALA A O 1
ATOM 677 N N . PRO A 1 92 ? 8.700 7.554 -31.899 1.00 93.69 92 PRO A N 1
ATOM 678 C CA . PRO A 1 92 ? 7.659 6.541 -31.719 1.00 93.69 92 PRO A CA 1
ATOM 679 C C . PRO A 1 92 ? 7.781 5.790 -30.386 1.00 93.69 92 PRO A C 1
ATOM 681 O O . PRO A 1 92 ? 6.764 5.537 -29.741 1.00 93.69 92 PRO A O 1
ATOM 684 N N . LEU A 1 93 ? 8.998 5.478 -29.921 1.00 93.75 93 LEU A N 1
ATOM 685 C CA . LEU A 1 93 ? 9.194 4.824 -28.622 1.00 93.75 93 LEU A CA 1
ATOM 686 C C . LEU A 1 93 ? 8.817 5.752 -27.463 1.00 93.75 93 LEU A C 1
ATOM 688 O O . LEU A 1 93 ? 8.222 5.300 -26.487 1.00 93.75 93 LEU A O 1
ATOM 692 N N . LEU A 1 94 ? 9.124 7.046 -27.570 1.00 93.56 94 LEU A N 1
ATOM 693 C CA . LEU A 1 94 ? 8.730 8.039 -26.571 1.00 93.56 94 LEU A CA 1
ATOM 694 C C . LEU A 1 94 ? 7.206 8.201 -26.504 1.00 93.56 94 LEU A C 1
ATOM 696 O O . LEU A 1 94 ? 6.660 8.292 -25.406 1.00 93.56 94 LEU A O 1
ATOM 700 N N . LEU A 1 95 ? 6.508 8.161 -27.644 1.00 95.50 95 LEU A N 1
ATOM 701 C CA . LEU A 1 95 ? 5.041 8.157 -27.682 1.00 95.50 95 LEU A CA 1
ATOM 702 C C . LEU A 1 95 ? 4.451 6.899 -27.033 1.00 95.50 95 LEU A C 1
ATOM 704 O O . LEU A 1 95 ? 3.495 7.001 -26.266 1.00 95.50 95 LEU A O 1
ATOM 708 N N . VAL A 1 96 ? 5.041 5.725 -27.277 1.00 96.25 96 VAL A N 1
ATOM 709 C CA . VAL A 1 96 ? 4.656 4.484 -26.580 1.00 96.25 96 VAL A CA 1
ATOM 710 C C . VAL A 1 96 ? 4.911 4.602 -25.076 1.00 96.25 96 VAL A C 1
ATOM 712 O O . VAL A 1 96 ? 4.069 4.191 -24.281 1.00 96.25 96 VAL A O 1
ATOM 715 N N . GLY A 1 97 ? 6.031 5.204 -24.668 1.00 94.94 97 GLY A N 1
ATOM 716 C CA . GLY A 1 97 ? 6.352 5.452 -23.261 1.00 94.94 97 GLY A CA 1
ATOM 717 C C . GLY A 1 97 ? 5.362 6.378 -22.579 1.00 94.94 97 GLY A C 1
ATOM 718 O O . GLY A 1 97 ? 4.872 6.061 -21.496 1.00 94.94 97 GLY A O 1
ATOM 719 N N . PHE A 1 98 ? 5.002 7.474 -23.242 1.00 95.56 98 PHE A N 1
ATOM 720 C CA . PHE A 1 98 ? 3.938 8.355 -22.783 1.00 95.56 98 PHE A CA 1
ATOM 721 C C . PHE A 1 98 ? 2.616 7.589 -22.647 1.00 95.56 98 PHE A C 1
ATOM 723 O O . PHE A 1 98 ? 2.003 7.625 -21.584 1.00 95.56 98 PHE A O 1
ATOM 730 N N . GLY A 1 99 ? 2.238 6.808 -23.665 1.00 96.44 99 GLY A N 1
ATOM 731 C CA . GLY A 1 99 ? 1.051 5.955 -23.635 1.00 96.44 99 GLY A CA 1
ATOM 732 C C . GLY A 1 99 ? 1.044 4.974 -22.459 1.00 96.44 99 GLY A C 1
ATOM 733 O O . GLY A 1 99 ? 0.038 4.874 -21.760 1.00 96.44 99 GLY A O 1
ATOM 734 N N . LEU A 1 100 ? 2.166 4.305 -22.174 1.00 95.69 100 LEU A N 1
ATOM 735 C CA . LEU A 1 100 ? 2.304 3.411 -21.018 1.00 95.69 100 LEU A CA 1
ATOM 736 C C . LEU A 1 100 ? 2.114 4.151 -19.690 1.00 95.69 100 LEU A C 1
ATOM 738 O O . LEU A 1 100 ? 1.420 3.649 -18.808 1.00 95.69 100 LEU A O 1
ATOM 742 N N . VAL A 1 101 ? 2.697 5.342 -19.534 1.00 95.06 101 VAL A N 1
ATOM 743 C CA . VAL A 1 101 ? 2.515 6.160 -18.323 1.00 95.06 101 VAL A CA 1
ATOM 744 C C . VAL A 1 101 ? 1.054 6.591 -18.173 1.00 95.06 101 VAL A C 1
ATOM 746 O O . VAL A 1 101 ? 0.490 6.463 -17.086 1.00 95.06 101 VAL A O 1
ATOM 749 N N . THR A 1 102 ? 0.406 7.031 -19.255 1.00 96.31 102 THR A N 1
ATOM 750 C CA . THR A 1 102 ? -1.015 7.407 -19.247 1.00 96.31 102 THR A CA 1
ATOM 751 C C . THR A 1 102 ? -1.917 6.220 -18.906 1.00 96.31 102 THR A C 1
ATOM 753 O O . THR A 1 102 ? -2.813 6.349 -18.073 1.00 96.31 102 THR A O 1
ATOM 756 N N . VAL A 1 103 ? -1.663 5.046 -19.490 1.00 96.38 103 VAL A N 1
ATOM 757 C CA . VAL A 1 103 ? -2.380 3.805 -19.161 1.00 96.38 103 VAL A CA 1
ATOM 758 C C . VAL A 1 103 ? -2.161 3.429 -17.697 1.00 96.38 103 VAL A C 1
ATOM 760 O O . VAL A 1 103 ? -3.116 3.062 -17.018 1.00 96.38 103 VAL A O 1
ATOM 763 N N . GLY A 1 104 ? -0.946 3.586 -17.169 1.00 95.12 104 GLY A N 1
ATOM 764 C CA . GLY A 1 104 ? -0.665 3.367 -15.751 1.00 95.12 104 GLY A CA 1
ATOM 765 C C . GLY A 1 104 ? -1.470 4.275 -14.826 1.00 95.12 104 GLY A C 1
ATOM 766 O O . GLY A 1 104 ? -2.047 3.805 -13.841 1.00 95.12 104 GLY A O 1
ATOM 767 N N . ALA A 1 105 ? -1.571 5.560 -15.169 1.00 95.25 105 ALA A N 1
ATOM 768 C CA . ALA A 1 105 ? -2.402 6.508 -14.436 1.00 95.25 105 ALA A CA 1
ATOM 769 C C . ALA A 1 105 ? -3.887 6.107 -14.488 1.00 95.25 105 ALA A C 1
ATOM 771 O O . ALA A 1 105 ? -4.558 6.097 -13.457 1.00 95.25 105 ALA A O 1
ATOM 772 N N . ALA A 1 106 ? -4.384 5.693 -15.658 1.00 96.75 106 ALA A N 1
ATOM 773 C CA . ALA A 1 106 ? -5.757 5.220 -15.823 1.00 96.75 106 ALA A CA 1
ATOM 774 C C . ALA A 1 106 ? -6.043 3.937 -15.023 1.00 96.75 106 ALA A C 1
ATOM 776 O O . ALA A 1 106 ? -7.087 3.843 -14.380 1.00 96.75 106 ALA A O 1
ATOM 777 N N . ILE A 1 107 ? -5.112 2.975 -15.002 1.00 94.88 107 ILE A N 1
ATOM 778 C CA . ILE A 1 107 ? -5.215 1.751 -14.190 1.00 94.88 107 ILE A CA 1
ATOM 779 C C . ILE A 1 107 ? -5.282 2.106 -12.704 1.00 94.88 107 ILE A C 1
ATOM 781 O O . ILE A 1 107 ? -6.145 1.597 -11.993 1.00 94.88 107 ILE A O 1
ATOM 785 N N . THR A 1 108 ? -4.410 3.005 -12.245 1.00 93.25 108 THR A N 1
ATOM 786 C CA . THR A 1 108 ? -4.368 3.446 -10.841 1.00 93.25 108 THR A CA 1
ATOM 787 C C . THR A 1 108 ? -5.679 4.116 -10.440 1.00 93.25 108 THR A C 1
ATOM 789 O O . THR A 1 108 ? -6.266 3.787 -9.409 1.00 93.25 108 THR A O 1
ATOM 792 N N . GLN A 1 109 ? -6.183 5.012 -11.288 1.00 95.31 109 GLN A N 1
ATOM 793 C CA . GLN A 1 109 ? -7.446 5.698 -11.049 1.00 95.31 109 GLN A CA 1
ATOM 794 C C . GLN A 1 109 ? -8.638 4.733 -11.073 1.00 95.31 109 GLN A C 1
ATOM 796 O O . GLN A 1 109 ? -9.518 4.812 -10.216 1.00 95.31 109 GLN A O 1
ATOM 801 N N . GLY A 1 110 ? -8.659 3.796 -12.025 1.00 95.25 110 GLY A N 1
ATOM 802 C CA . GLY A 1 110 ? -9.680 2.756 -12.106 1.00 95.25 110 GLY A CA 1
ATOM 803 C C . GLY A 1 110 ? -9.673 1.851 -10.876 1.00 95.25 110 GLY A C 1
ATOM 804 O O . GLY A 1 110 ? -10.734 1.543 -10.338 1.00 95.25 110 GLY A O 1
ATOM 805 N N . TYR A 1 111 ? -8.489 1.481 -10.385 1.00 91.88 111 TYR A N 1
ATOM 806 C CA . TYR A 1 111 ? -8.342 0.674 -9.178 1.00 91.88 111 TYR A CA 1
ATOM 807 C C . TYR A 1 111 ? -8.906 1.415 -7.961 1.00 91.88 111 TYR A C 1
ATOM 809 O O . TYR A 1 111 ? -9.744 0.859 -7.257 1.00 91.88 111 TYR A O 1
ATOM 817 N N . SER A 1 112 ? -8.535 2.687 -7.778 1.00 91.81 112 SER A N 1
ATOM 818 C CA . SER A 1 112 ? -9.040 3.543 -6.693 1.00 91.81 112 SER A CA 1
ATOM 819 C C . SER A 1 112 ? -10.569 3.675 -6.711 1.00 91.81 112 SER A C 1
ATOM 821 O O . SER A 1 112 ? -11.228 3.538 -5.679 1.00 91.81 112 SER A O 1
ATOM 823 N N . LEU A 1 113 ? -11.166 3.855 -7.896 1.00 93.81 113 LEU A N 1
ATOM 824 C CA . LEU A 1 113 ? -12.621 3.902 -8.050 1.00 93.81 113 LEU A CA 1
ATOM 825 C C . LEU A 1 113 ? -13.283 2.581 -7.633 1.00 93.81 113 LEU A C 1
ATOM 827 O O . LEU A 1 113 ? -14.249 2.584 -6.866 1.00 93.81 113 LEU A O 1
ATOM 831 N N . LEU A 1 114 ? -12.778 1.449 -8.130 1.00 91.75 114 LEU A N 1
ATOM 832 C CA . LEU A 1 114 ? -13.344 0.139 -7.811 1.00 91.75 114 LEU A CA 1
ATOM 833 C C . LEU A 1 114 ? -13.175 -0.216 -6.333 1.00 91.75 114 LEU A C 1
ATOM 835 O O . LEU A 1 114 ? -14.110 -0.767 -5.748 1.00 91.75 114 LEU A O 1
ATOM 839 N N . GLU A 1 115 ? -12.033 0.132 -5.739 1.00 89.31 115 GLU A N 1
ATOM 840 C CA . GLU A 1 115 ? -11.752 -0.015 -4.312 1.00 89.31 115 GLU A CA 1
ATOM 841 C C . GLU A 1 115 ? -12.735 0.813 -3.478 1.00 89.31 115 GLU A C 1
ATOM 843 O O . GLU A 1 115 ? -13.354 0.286 -2.554 1.00 89.31 115 GLU A O 1
ATOM 848 N N . HIS A 1 116 ? -12.962 2.080 -3.836 1.00 89.94 116 HIS A N 1
ATOM 849 C CA . HIS A 1 116 ? -13.928 2.936 -3.149 1.00 89.94 116 HIS A CA 1
ATOM 850 C C . HIS A 1 116 ? -15.347 2.346 -3.190 1.00 89.94 116 HIS A C 1
ATOM 852 O O . HIS A 1 116 ? -16.011 2.230 -2.156 1.00 89.94 116 HIS A O 1
ATOM 858 N N . MET A 1 117 ? -15.797 1.901 -4.369 1.00 90.62 117 MET A N 1
ATOM 859 C CA . MET A 1 117 ? -17.106 1.259 -4.531 1.00 90.62 117 MET A CA 1
ATOM 860 C C . MET A 1 117 ? -17.217 -0.049 -3.741 1.00 90.62 117 MET A C 1
ATOM 862 O O . MET A 1 117 ? -18.269 -0.331 -3.160 1.00 90.62 117 MET A O 1
ATOM 866 N N . LEU A 1 118 ? -16.154 -0.858 -3.726 1.00 88.00 118 LEU A N 1
ATOM 867 C CA . LEU A 1 118 ? -16.121 -2.120 -2.998 1.00 88.00 118 LEU A CA 1
ATOM 868 C C . LEU A 1 118 ? -16.179 -1.889 -1.488 1.00 88.00 118 LEU A C 1
ATOM 870 O O . LEU A 1 118 ? -16.985 -2.527 -0.818 1.00 88.00 118 LEU A O 1
ATOM 874 N N . ASN A 1 119 ? -15.381 -0.951 -0.974 1.00 86.50 119 ASN A N 1
ATOM 875 C CA . ASN A 1 119 ? -15.348 -0.587 0.441 1.00 86.50 119 ASN A CA 1
ATOM 876 C C . ASN A 1 119 ? -16.726 -0.121 0.927 1.00 86.50 119 ASN A C 1
ATOM 878 O O . ASN A 1 119 ? -17.215 -0.617 1.940 1.00 86.50 119 ASN A O 1
ATOM 882 N N . ALA A 1 120 ? -17.392 0.760 0.172 1.00 87.19 120 ALA A N 1
ATOM 883 C CA . ALA A 1 120 ? -18.728 1.242 0.515 1.00 87.19 120 ALA A CA 1
ATOM 884 C C . ALA A 1 120 ? -19.768 0.107 0.559 1.00 87.19 120 ALA A C 1
ATOM 886 O O . ALA A 1 120 ? -20.539 -0.004 1.513 1.00 87.19 120 ALA A O 1
ATOM 887 N N . ARG A 1 121 ? -19.775 -0.778 -0.448 1.00 88.44 121 ARG A N 1
ATOM 888 C CA . ARG A 1 121 ? -20.717 -1.911 -0.504 1.00 88.44 121 ARG A CA 1
ATOM 889 C C . ARG A 1 121 ? -20.436 -2.964 0.558 1.00 88.44 121 ARG A C 1
ATOM 891 O O . ARG A 1 121 ? -21.377 -3.525 1.115 1.00 88.44 121 ARG A O 1
ATOM 898 N N . LEU A 1 122 ? -19.167 -3.235 0.842 1.00 85.56 122 LEU A N 1
ATOM 899 C CA . LEU A 1 122 ? -18.765 -4.192 1.865 1.00 85.56 122 LEU A CA 1
ATOM 900 C C . LEU A 1 122 ? -19.146 -3.685 3.262 1.00 85.56 122 LEU A C 1
ATOM 902 O O . LEU A 1 122 ? -19.765 -4.435 4.015 1.00 85.56 122 LEU A O 1
ATOM 906 N N . ALA A 1 123 ? -1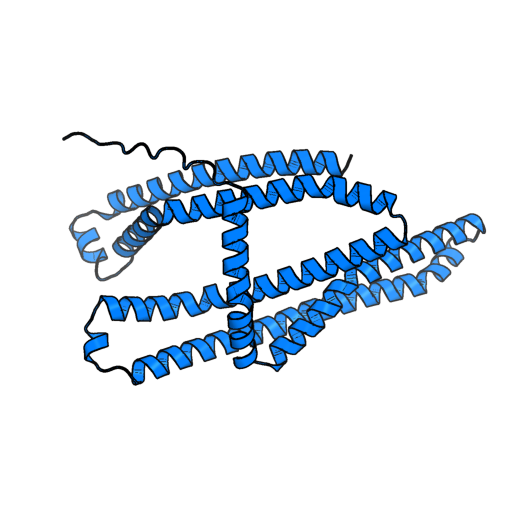8.891 -2.408 3.565 1.00 84.56 123 ALA A N 1
ATOM 907 C CA . ALA A 1 123 ? -19.343 -1.776 4.806 1.00 84.56 123 ALA A CA 1
ATOM 908 C C . ALA A 1 123 ? -20.873 -1.826 4.949 1.00 84.56 123 ALA A C 1
ATOM 910 O O . ALA A 1 123 ? -21.387 -2.186 6.007 1.00 84.56 123 ALA A O 1
ATOM 911 N N . HIS A 1 124 ? -21.614 -1.535 3.875 1.00 86.75 124 HIS A N 1
ATOM 912 C CA . HIS A 1 124 ? -23.073 -1.635 3.882 1.00 86.75 124 HIS A CA 1
ATOM 913 C C . HIS A 1 124 ? -23.558 -3.068 4.144 1.00 86.75 124 HIS A C 1
ATOM 915 O O . HIS A 1 124 ? -24.368 -3.280 5.038 1.00 86.75 124 HIS A O 1
ATOM 921 N N . THR A 1 125 ? -23.007 -4.053 3.428 1.00 86.31 125 THR A N 1
ATOM 922 C CA . THR A 1 125 ? -23.379 -5.474 3.553 1.00 86.31 125 THR A CA 1
ATOM 923 C C . THR A 1 125 ? -23.144 -6.000 4.971 1.00 86.31 125 THR A C 1
ATOM 925 O O . THR A 1 125 ? -23.961 -6.734 5.521 1.00 86.31 125 THR A O 1
ATOM 928 N N . ILE A 1 126 ? -22.017 -5.626 5.579 1.00 83.69 126 ILE A N 1
ATOM 929 C CA . ILE A 1 126 ? -21.687 -5.991 6.959 1.00 83.69 126 ILE A CA 1
ATOM 930 C C . ILE A 1 126 ? -22.672 -5.337 7.933 1.00 83.69 126 ILE A C 1
ATOM 932 O O . ILE A 1 126 ? -23.229 -6.027 8.785 1.00 83.69 126 ILE A O 1
ATOM 936 N N . ASN A 1 127 ? -22.915 -4.029 7.802 1.00 84.88 127 ASN A N 1
ATOM 937 C CA . ASN A 1 127 ? -23.852 -3.316 8.671 1.00 84.88 127 ASN A CA 1
ATOM 938 C C . ASN A 1 127 ? -25.272 -3.880 8.560 1.00 84.88 127 ASN A C 1
ATOM 940 O O . ASN A 1 127 ? -25.927 -4.084 9.579 1.00 84.88 127 ASN A O 1
ATOM 944 N N . GLU A 1 128 ? -25.726 -4.201 7.351 1.00 88.94 128 GLU A N 1
ATOM 945 C CA . GLU A 1 128 ? -27.020 -4.837 7.114 1.00 88.94 128 GLU A CA 1
ATOM 946 C C . GLU A 1 128 ? -27.120 -6.194 7.824 1.00 88.94 128 GLU A C 1
ATOM 948 O O . GLU A 1 128 ? -28.098 -6.444 8.524 1.00 88.94 128 GLU A O 1
ATOM 953 N N . GLN A 1 129 ? -26.088 -7.044 7.742 1.00 87.50 129 GLN A N 1
ATOM 954 C CA . GLN A 1 129 ? -26.060 -8.329 8.455 1.00 87.50 129 GLN A CA 1
ATOM 955 C C . GLN A 1 129 ? -26.078 -8.159 9.980 1.00 87.50 129 GLN A C 1
ATOM 957 O O . GLN A 1 129 ? -26.749 -8.925 10.675 1.00 87.50 129 GLN A O 1
ATOM 962 N N . ILE A 1 130 ? -25.368 -7.157 10.508 1.00 85.88 130 ILE A N 1
ATOM 963 C CA . ILE A 1 130 ? -25.369 -6.838 11.942 1.00 85.88 130 ILE A CA 1
ATOM 964 C C . ILE A 1 130 ? -26.765 -6.386 12.382 1.00 85.88 130 ILE A C 1
ATOM 966 O O . ILE A 1 130 ? -27.274 -6.884 13.385 1.00 85.88 130 ILE A O 1
ATOM 970 N N . ILE A 1 131 ? -27.408 -5.492 11.623 1.00 87.62 131 ILE A N 1
ATOM 971 C CA . ILE A 1 131 ? -28.761 -4.997 11.913 1.00 87.62 131 ILE A CA 1
ATOM 972 C C . ILE A 1 131 ? -29.783 -6.134 11.818 1.00 87.62 131 ILE A C 1
ATOM 974 O O . ILE A 1 131 ? -30.579 -6.314 12.735 1.00 87.62 131 ILE A O 1
ATOM 978 N N . ALA A 1 132 ? -29.736 -6.944 10.759 1.00 92.25 132 ALA A N 1
ATOM 979 C CA . ALA A 1 132 ? -30.622 -8.092 10.594 1.00 92.25 132 ALA A CA 1
ATOM 980 C C . ALA A 1 132 ? -30.477 -9.087 11.754 1.00 92.25 132 ALA A C 1
ATOM 982 O O . ALA A 1 132 ? -31.472 -9.607 12.259 1.00 92.25 132 ALA A O 1
ATOM 983 N N . LYS A 1 133 ? -29.245 -9.319 12.228 1.00 88.94 133 LYS A N 1
ATOM 984 C CA . LYS A 1 133 ? -29.012 -10.173 13.393 1.00 88.94 133 LYS A CA 1
ATOM 985 C C . LYS A 1 133 ? -29.514 -9.537 14.689 1.00 88.94 133 LYS A C 1
ATOM 987 O O . LYS A 1 133 ? -30.068 -10.261 15.506 1.00 88.94 133 LYS A O 1
ATOM 992 N N . ALA A 1 134 ? -29.360 -8.223 14.857 1.00 88.00 134 ALA A N 1
ATOM 993 C CA . ALA A 1 134 ? -29.889 -7.474 15.996 1.00 88.00 134 ALA A CA 1
ATOM 994 C C . ALA A 1 134 ? -31.424 -7.544 16.070 1.00 88.00 134 ALA A C 1
ATOM 996 O O . ALA A 1 134 ? -31.964 -7.789 17.141 1.00 88.00 134 ALA A O 1
ATOM 997 N N . LEU A 1 135 ? -32.121 -7.413 14.937 1.00 89.31 135 LEU A N 1
ATOM 998 C CA . LEU A 1 135 ? -33.584 -7.529 14.867 1.00 89.31 135 LEU A CA 1
ATOM 999 C C . LEU A 1 135 ? -34.102 -8.939 15.187 1.00 89.31 135 LEU A C 1
ATOM 1001 O O . LEU A 1 135 ? -35.243 -9.090 15.608 1.00 89.31 135 LEU A O 1
ATOM 1005 N N . ALA A 1 136 ? -33.279 -9.968 14.976 1.00 91.38 136 ALA A N 1
ATOM 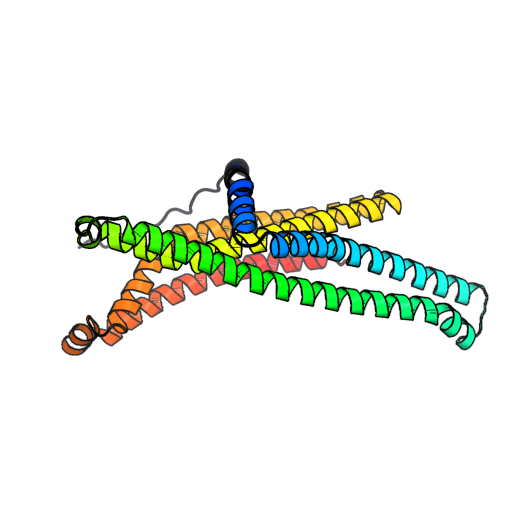1006 C CA . ALA A 1 136 ? -33.623 -11.359 15.262 1.00 91.38 136 ALA A CA 1
ATOM 1007 C C . ALA A 1 136 ? -33.318 -11.789 16.710 1.00 91.38 136 ALA A C 1
ATOM 1009 O O . ALA A 1 136 ? -33.488 -12.964 17.035 1.00 91.38 136 ALA A O 1
ATOM 1010 N N . LEU A 1 137 ? -32.796 -10.891 17.551 1.00 89.19 137 LEU A N 1
ATOM 1011 C CA . LEU A 1 137 ? -32.442 -11.177 18.940 1.00 89.19 137 LEU A CA 1
ATOM 1012 C C . LEU A 1 137 ? -33.512 -10.647 19.891 1.00 89.19 137 LEU A C 1
ATOM 1014 O O . LEU A 1 137 ? -34.017 -9.540 19.718 1.00 89.19 137 LEU A O 1
ATOM 1018 N N . ASP A 1 138 ? -33.804 -11.426 20.929 1.00 89.25 138 ASP A N 1
ATOM 1019 C CA . ASP A 1 138 ? -34.717 -11.013 21.991 1.00 89.25 138 ASP A CA 1
ATOM 1020 C C . ASP A 1 138 ? -34.152 -9.845 22.808 1.00 89.25 138 ASP A C 1
ATOM 1022 O O . ASP A 1 138 ? -32.935 -9.702 22.970 1.00 89.25 138 ASP A O 1
ATOM 1026 N N . LEU A 1 139 ? -35.055 -9.052 23.397 1.00 86.62 139 LEU A N 1
ATOM 1027 C CA . LEU A 1 139 ? -34.714 -7.880 24.212 1.00 86.62 139 LEU A CA 1
ATOM 1028 C C . LEU A 1 139 ? -33.730 -8.208 25.348 1.00 86.62 139 LEU A C 1
ATOM 1030 O O . LEU A 1 139 ? -32.851 -7.402 25.634 1.00 86.62 139 LEU A O 1
ATOM 1034 N N . TYR A 1 140 ? -33.821 -9.411 25.924 1.00 87.88 140 TYR A N 1
ATOM 1035 C CA . TYR A 1 140 ? -32.920 -9.899 26.975 1.00 87.88 140 TYR A CA 1
ATOM 1036 C C . TYR A 1 140 ? -31.432 -9.734 26.618 1.00 87.88 140 TYR A C 1
ATOM 1038 O O . TYR A 1 140 ? -30.627 -9.339 27.457 1.00 87.88 140 TYR A O 1
ATOM 1046 N N . TYR A 1 141 ? -31.057 -9.966 25.355 1.00 81.81 141 TYR A N 1
ATOM 1047 C CA . TYR A 1 141 ? -29.668 -9.821 24.915 1.00 81.81 141 TYR A CA 1
ATOM 1048 C C . TYR A 1 141 ? -29.193 -8.363 24.886 1.00 81.81 141 TYR A C 1
ATOM 1050 O O . TYR A 1 141 ? -27.996 -8.112 24.977 1.00 81.81 141 TYR A O 1
ATOM 1058 N N . PHE A 1 142 ? -30.100 -7.393 24.768 1.00 81.12 142 PHE A N 1
ATOM 1059 C CA . PHE A 1 142 ? -29.753 -5.970 24.788 1.00 81.12 142 PHE A CA 1
ATOM 1060 C C . PHE A 1 142 ? -29.596 -5.412 26.205 1.00 81.12 142 PHE A C 1
ATOM 1062 O O . PHE A 1 142 ? -28.935 -4.390 26.379 1.00 81.12 142 PHE A O 1
ATOM 1069 N N . GLU A 1 143 ? -30.171 -6.078 27.205 1.00 84.06 143 GLU A N 1
ATOM 1070 C CA . GLU A 1 143 ? -30.014 -5.728 28.621 1.00 84.06 143 GLU A CA 1
ATOM 1071 C C . GLU A 1 143 ? -28.698 -6.270 29.207 1.00 84.06 143 GLU A C 1
ATOM 1073 O O . GLU A 1 143 ? -28.197 -5.753 30.208 1.00 84.06 143 GLU A O 1
ATOM 1078 N N . ASP A 1 144 ? -28.087 -7.263 28.553 1.00 85.94 144 ASP A N 1
ATOM 1079 C CA . ASP A 1 144 ? -26.761 -7.772 28.895 1.00 85.94 144 ASP A CA 1
ATOM 1080 C C . ASP A 1 144 ? -25.649 -6.833 28.383 1.00 85.94 144 ASP A C 1
ATOM 1082 O O . ASP A 1 144 ? -25.411 -6.674 27.179 1.00 85.94 144 ASP A O 1
ATOM 1086 N N . ALA A 1 145 ? -24.921 -6.214 29.317 1.00 78.62 145 ALA A N 1
ATOM 1087 C CA . ALA A 1 145 ? -23.851 -5.265 29.008 1.00 78.62 145 ALA A CA 1
ATOM 1088 C C . ALA A 1 145 ? -22.668 -5.898 28.247 1.00 78.62 145 ALA A C 1
ATOM 1090 O O . ALA A 1 145 ? -21.972 -5.209 27.493 1.00 78.62 145 ALA A O 1
ATOM 1091 N N . GLU A 1 146 ? -22.413 -7.196 28.424 1.00 80.50 146 GLU A N 1
ATOM 1092 C CA . GLU A 1 146 ? -21.337 -7.905 27.733 1.00 80.50 146 GLU A CA 1
ATOM 1093 C C . GLU A 1 146 ? -21.716 -8.171 26.270 1.00 80.50 146 GLU A C 1
ATOM 1095 O O . GLU A 1 146 ? -20.901 -7.973 25.362 1.00 80.50 146 GLU A O 1
ATOM 1100 N N . PHE A 1 147 ? -22.966 -8.559 26.021 1.00 79.44 147 PHE A N 1
ATOM 1101 C CA . PHE A 1 147 ? -23.518 -8.756 24.688 1.00 79.44 147 PHE A CA 1
ATOM 1102 C C . PHE A 1 147 ? -23.643 -7.436 23.923 1.00 79.44 147 PHE A C 1
ATOM 1104 O O . PHE A 1 147 ? -23.203 -7.349 22.772 1.00 79.44 147 PHE A O 1
ATOM 1111 N N . TYR A 1 148 ? -24.145 -6.382 24.572 1.00 74.75 148 TYR A N 1
ATOM 1112 C CA . TYR A 1 148 ? -24.203 -5.044 23.989 1.00 74.75 148 TYR A CA 1
ATOM 1113 C C . TYR A 1 148 ? -22.811 -4.556 23.563 1.00 74.75 148 TYR A C 1
ATOM 1115 O O . TYR A 1 148 ? -22.624 -4.086 22.438 1.00 74.75 148 TYR A O 1
ATOM 1123 N N . ASN A 1 149 ? -21.799 -4.747 24.417 1.00 78.56 149 ASN A N 1
ATOM 1124 C CA . ASN A 1 149 ? -20.414 -4.422 24.081 1.00 78.56 149 ASN A CA 1
ATOM 1125 C C . ASN A 1 149 ? -19.876 -5.268 22.920 1.00 78.56 149 ASN A C 1
ATOM 1127 O O . ASN A 1 149 ? -19.201 -4.727 22.044 1.00 78.56 149 ASN A O 1
ATOM 1131 N N . LYS A 1 150 ? -20.186 -6.570 22.858 1.00 82.31 150 LYS A N 1
ATOM 1132 C CA . LYS A 1 150 ? -19.810 -7.430 21.719 1.00 82.31 150 LYS A CA 1
ATOM 1133 C C . LYS A 1 150 ? -20.431 -6.937 20.411 1.00 82.31 150 LYS A C 1
ATOM 1135 O O . LYS A 1 150 ? -19.725 -6.874 19.408 1.00 82.31 150 LYS A O 1
ATOM 1140 N N . LEU A 1 151 ? -21.700 -6.531 20.423 1.00 79.75 151 LEU A N 1
ATOM 1141 C CA . LEU A 1 151 ? -22.389 -5.983 19.252 1.00 79.75 151 LEU A CA 1
ATOM 1142 C C . LEU A 1 151 ? -21.791 -4.635 18.810 1.00 79.75 151 LEU A C 1
ATOM 1144 O O . LEU A 1 151 ? -21.526 -4.432 17.625 1.00 79.75 151 LEU A O 1
ATOM 1148 N N . GLN A 1 152 ? -21.522 -3.731 19.757 1.00 74.62 152 GLN A N 1
ATOM 1149 C CA . GLN A 1 152 ? -20.895 -2.434 19.471 1.00 74.62 152 GLN A CA 1
ATOM 1150 C C . GLN A 1 152 ? -19.466 -2.583 18.942 1.00 74.62 152 GLN A C 1
ATOM 1152 O O . GLN A 1 152 ? -19.081 -1.889 17.997 1.00 74.62 152 GLN A O 1
ATOM 1157 N N . ASN A 1 153 ? -18.692 -3.512 19.507 1.00 73.75 153 ASN A N 1
ATOM 1158 C CA . ASN A 1 153 ? -17.354 -3.834 19.021 1.00 73.75 153 ASN A CA 1
ATOM 1159 C C . ASN A 1 153 ? -17.415 -4.448 17.623 1.00 73.75 153 ASN A C 1
ATOM 1161 O O . ASN A 1 153 ? -16.701 -3.984 16.742 1.00 73.75 153 ASN A O 1
ATOM 1165 N N . ALA A 1 154 ? -18.317 -5.404 17.377 1.00 74.56 154 ALA A N 1
ATOM 1166 C CA . ALA A 1 154 ? -18.511 -5.983 16.050 1.00 74.56 154 ALA A CA 1
ATOM 1167 C C . ALA A 1 154 ? -18.835 -4.908 15.001 1.00 74.56 154 ALA A C 1
ATOM 1169 O O . ALA A 1 154 ? -18.238 -4.919 13.929 1.00 74.56 154 ALA A O 1
ATOM 1170 N N . ARG A 1 155 ? -19.698 -3.934 15.325 1.00 74.25 155 ARG A N 1
ATOM 1171 C CA . ARG A 1 155 ? -20.004 -2.803 14.434 1.00 74.25 155 ARG A CA 1
ATOM 1172 C C . ARG A 1 155 ? -18.771 -1.939 14.153 1.00 74.25 155 ARG A C 1
ATOM 1174 O O . ARG A 1 155 ? -18.420 -1.726 13.001 1.00 74.25 155 ARG A O 1
ATOM 1181 N N . ARG A 1 156 ? -18.083 -1.471 15.203 1.00 70.94 156 ARG A N 1
ATOM 1182 C CA . ARG A 1 156 ? -16.903 -0.590 15.070 1.00 70.94 156 ARG A CA 1
ATOM 1183 C C . ARG A 1 156 ? -15.738 -1.259 14.345 1.00 70.94 156 ARG A C 1
ATOM 1185 O O . ARG A 1 156 ? -15.009 -0.609 13.601 1.00 70.94 156 ARG A O 1
ATOM 1192 N N . GLU A 1 157 ? -15.520 -2.540 14.607 1.00 69.19 157 GLU A N 1
ATOM 1193 C CA . GLU A 1 157 ? -14.334 -3.259 14.155 1.00 69.19 157 GLU A CA 1
ATOM 1194 C C . GLU A 1 157 ? -14.501 -3.817 12.736 1.00 69.19 157 GLU A C 1
ATOM 1196 O O . GLU A 1 157 ? -13.523 -3.897 11.984 1.00 69.19 157 GLU A O 1
ATOM 1201 N N . ALA A 1 158 ? -15.738 -4.121 12.335 1.00 64.81 158 ALA A N 1
ATOM 1202 C CA . ALA A 1 158 ? -16.037 -4.596 10.994 1.00 64.81 158 ALA A CA 1
ATOM 1203 C C . ALA A 1 158 ? -15.961 -3.489 9.924 1.00 64.81 158 ALA A C 1
ATOM 1205 O O . ALA A 1 158 ? -15.561 -3.788 8.798 1.00 64.81 158 ALA A O 1
ATOM 1206 N N . ASP A 1 159 ? -16.229 -2.226 10.278 1.00 65.19 159 ASP A N 1
ATOM 1207 C CA . ASP A 1 159 ? -16.196 -1.101 9.329 1.00 65.19 159 ASP A CA 1
ATOM 1208 C C . ASP A 1 159 ? -14.783 -0.784 8.796 1.00 65.19 159 ASP A C 1
ATOM 1210 O O . ASP A 1 159 ? -14.641 -0.409 7.637 1.00 65.19 159 ASP A O 1
ATOM 1214 N N . TYR A 1 160 ? -13.719 -0.965 9.592 1.00 59.88 160 TYR A N 1
ATOM 1215 C CA . TYR A 1 160 ? -12.361 -0.540 9.197 1.00 59.88 160 TYR A CA 1
ATOM 1216 C C . TYR A 1 160 ? -11.339 -1.674 9.068 1.00 59.88 160 TYR A C 1
ATOM 1218 O O . TYR A 1 160 ? -10.505 -1.654 8.159 1.00 59.88 160 TYR A O 1
ATOM 1226 N N . ARG A 1 161 ? -11.354 -2.681 9.954 1.00 66.06 161 ARG A N 1
ATOM 1227 C CA . ARG A 1 161 ? -10.297 -3.713 9.947 1.00 66.06 161 ARG A CA 1
ATOM 1228 C C . ARG A 1 161 ? -10.481 -4.723 8.822 1.00 66.06 161 ARG A C 1
ATOM 1230 O O . ARG A 1 161 ? -9.499 -5.100 8.186 1.00 66.06 161 ARG A O 1
ATOM 1237 N N . ALA A 1 162 ? -11.719 -5.132 8.550 1.00 68.44 162 ALA A N 1
ATOM 1238 C CA . ALA A 1 162 ? -12.012 -6.105 7.500 1.00 68.44 162 ALA A CA 1
ATOM 1239 C C . ALA A 1 162 ? -11.663 -5.565 6.102 1.00 68.44 162 ALA A C 1
ATOM 1241 O O . ALA A 1 162 ? -11.022 -6.269 5.322 1.00 68.44 162 ALA A O 1
ATOM 1242 N N . LEU A 1 163 ? -12.012 -4.301 5.823 1.00 72.31 163 LEU A N 1
ATOM 1243 C CA . LEU A 1 163 ? -11.692 -3.624 4.560 1.00 72.31 163 LEU A CA 1
ATOM 1244 C C . LEU A 1 163 ? -10.180 -3.567 4.318 1.00 72.31 163 LEU A C 1
ATOM 1246 O O . LEU A 1 163 ? -9.694 -3.963 3.260 1.00 72.31 163 LEU A O 1
ATOM 1250 N N . ASN A 1 164 ? -9.422 -3.161 5.340 1.00 78.56 164 ASN A N 1
ATOM 1251 C CA . ASN A 1 164 ? -7.971 -3.065 5.236 1.00 78.56 164 ASN A CA 1
ATOM 1252 C C . ASN A 1 164 ? -7.330 -4.417 4.915 1.00 78.56 164 ASN A C 1
ATOM 1254 O O . ASN A 1 164 ? -6.465 -4.476 4.047 1.00 78.56 164 ASN A O 1
ATOM 1258 N N . ILE A 1 165 ? -7.761 -5.507 5.557 1.00 78.75 165 ILE A N 1
ATOM 1259 C CA . ILE A 1 165 ? -7.212 -6.848 5.291 1.00 78.75 165 ILE A CA 1
ATOM 1260 C C . ILE A 1 165 ? -7.384 -7.230 3.814 1.00 78.75 165 ILE A C 1
ATOM 1262 O O . ILE A 1 165 ? -6.453 -7.750 3.200 1.00 78.75 165 ILE A O 1
ATOM 1266 N N . VAL A 1 166 ? -8.552 -6.945 3.236 1.00 77.12 166 VAL A N 1
ATOM 1267 C CA . VAL A 1 166 ? -8.843 -7.229 1.825 1.00 77.12 166 VAL A CA 1
ATOM 1268 C C . VAL A 1 166 ? -7.939 -6.412 0.906 1.00 77.12 166 VAL A C 1
ATOM 1270 O O . VAL A 1 166 ? -7.313 -6.980 0.013 1.00 77.12 166 VAL A O 1
ATOM 1273 N N . ASN A 1 167 ? -7.815 -5.105 1.137 1.00 80.50 167 ASN A N 1
ATOM 1274 C CA . ASN A 1 167 ? -7.001 -4.244 0.274 1.00 80.50 167 ASN A CA 1
ATOM 1275 C C . ASN A 1 167 ? -5.517 -4.624 0.356 1.00 80.50 167 ASN A C 1
ATOM 1277 O O . ASN A 1 167 ? -4.845 -4.725 -0.669 1.00 80.50 167 ASN A O 1
ATOM 1281 N N . HIS A 1 168 ? -5.021 -4.961 1.552 1.00 84.38 168 HIS A N 1
ATOM 1282 C CA . HIS A 1 168 ? -3.656 -5.464 1.722 1.00 84.38 168 HIS A CA 1
ATOM 1283 C C . HIS A 1 168 ? -3.438 -6.795 0.995 1.00 84.38 168 HIS A C 1
ATOM 1285 O O . HIS A 1 168 ? -2.368 -7.005 0.430 1.00 84.38 168 HIS A O 1
ATOM 1291 N N . LEU A 1 169 ? -4.440 -7.679 0.952 1.00 84.12 169 LEU A N 1
ATOM 1292 C CA . LEU A 1 169 ? -4.348 -8.922 0.190 1.00 84.12 169 LEU A CA 1
ATOM 1293 C C . LEU A 1 169 ? -4.172 -8.651 -1.312 1.00 84.12 169 LEU A C 1
ATOM 1295 O O . LEU A 1 169 ? -3.300 -9.258 -1.932 1.00 84.12 169 LEU A O 1
ATOM 1299 N N . PHE A 1 170 ? -4.946 -7.729 -1.894 1.00 82.44 170 PHE A N 1
ATOM 1300 C CA . PHE A 1 170 ? -4.781 -7.340 -3.301 1.00 82.44 170 PHE A CA 1
ATOM 1301 C C . PHE A 1 170 ? -3.405 -6.733 -3.580 1.00 82.44 170 PHE A C 1
ATOM 1303 O O . PHE A 1 170 ? -2.764 -7.111 -4.559 1.00 82.44 170 PHE A O 1
ATOM 1310 N N . VAL A 1 171 ? -2.910 -5.872 -2.689 1.00 86.06 171 VAL A N 1
ATOM 1311 C CA . VAL A 1 171 ? -1.564 -5.289 -2.796 1.00 86.06 171 VAL A CA 1
ATOM 1312 C C . VAL A 1 171 ? -0.476 -6.367 -2.731 1.00 86.06 171 VAL A C 1
ATOM 1314 O O . VAL A 1 171 ? 0.454 -6.349 -3.535 1.00 86.06 171 VAL A O 1
ATOM 1317 N N . ILE A 1 172 ? -0.594 -7.344 -1.826 1.00 87.88 172 ILE A N 1
ATOM 1318 C CA . ILE A 1 172 ? 0.349 -8.471 -1.728 1.00 87.88 172 ILE A CA 1
ATOM 1319 C C . ILE A 1 172 ? 0.306 -9.325 -2.999 1.00 87.88 172 ILE A C 1
ATOM 1321 O O . ILE A 1 172 ? 1.359 -9.710 -3.511 1.00 87.88 172 ILE A O 1
ATOM 1325 N N . MET A 1 173 ? -0.887 -9.603 -3.536 1.00 86.31 173 MET A N 1
ATOM 1326 C CA . MET A 1 173 ? -1.030 -10.338 -4.795 1.00 86.31 173 MET A CA 1
ATOM 1327 C C . MET A 1 173 ? -0.370 -9.583 -5.950 1.00 86.31 173 MET A C 1
ATOM 1329 O O . MET A 1 173 ? 0.439 -10.168 -6.667 1.00 86.31 173 MET A O 1
ATOM 1333 N N . GLN A 1 174 ? -0.640 -8.281 -6.086 1.00 87.19 174 GLN A N 1
ATOM 1334 C CA . GLN A 1 174 ? -0.006 -7.430 -7.091 1.00 87.19 174 GLN A CA 1
ATOM 1335 C C . GLN A 1 174 ? 1.517 -7.461 -6.963 1.00 87.19 174 GLN A C 1
ATOM 1337 O O . GLN A 1 174 ? 2.207 -7.758 -7.932 1.00 87.19 174 GLN A O 1
ATOM 1342 N N . GLY A 1 175 ? 2.042 -7.202 -5.761 1.00 89.25 175 GLY A N 1
ATOM 1343 C CA . GLY A 1 175 ? 3.477 -7.206 -5.489 1.00 89.25 175 GLY A CA 1
ATOM 1344 C C . GLY A 1 175 ? 4.129 -8.546 -5.827 1.00 89.25 175 GLY A C 1
ATOM 1345 O O . GLY A 1 175 ? 5.208 -8.570 -6.413 1.00 89.25 175 GLY A O 1
ATOM 1346 N N . THR A 1 176 ? 3.445 -9.656 -5.539 1.00 90.50 176 THR A N 1
ATOM 1347 C CA . THR A 1 176 ? 3.907 -11.009 -5.878 1.00 90.50 176 THR A CA 1
ATOM 1348 C C . THR A 1 176 ? 3.975 -11.223 -7.389 1.00 90.50 176 THR A C 1
ATOM 1350 O O . THR A 1 176 ? 4.991 -11.699 -7.889 1.00 90.50 176 THR A O 1
ATOM 1353 N N . ILE A 1 177 ? 2.931 -10.842 -8.134 1.00 90.44 177 ILE A N 1
ATOM 1354 C CA . ILE A 1 177 ? 2.906 -10.971 -9.601 1.00 90.44 177 ILE A CA 1
ATOM 1355 C C . ILE A 1 177 ? 3.999 -10.099 -10.224 1.00 90.44 177 ILE A C 1
ATOM 1357 O O . ILE A 1 177 ? 4.737 -10.576 -11.084 1.00 90.44 177 ILE A O 1
ATOM 1361 N N . THR A 1 178 ? 4.152 -8.855 -9.768 1.00 89.25 178 THR A N 1
ATOM 1362 C CA . THR A 1 178 ? 5.208 -7.945 -10.231 1.00 89.25 178 THR A CA 1
ATOM 1363 C C . THR A 1 178 ? 6.592 -8.535 -9.968 1.00 89.25 178 THR A C 1
ATOM 1365 O O . THR A 1 178 ? 7.423 -8.575 -10.872 1.00 89.25 178 THR A O 1
ATOM 1368 N N . LEU A 1 179 ? 6.830 -9.052 -8.756 1.00 90.94 179 LEU A N 1
ATOM 1369 C CA . LEU A 1 179 ? 8.096 -9.678 -8.374 1.00 90.94 179 LEU A CA 1
ATOM 1370 C C . LEU A 1 179 ? 8.423 -10.884 -9.259 1.00 90.94 179 LEU A C 1
ATOM 1372 O O . LEU A 1 179 ? 9.533 -10.973 -9.775 1.00 90.94 179 LEU A O 1
ATOM 1376 N N . LEU A 1 180 ? 7.460 -11.787 -9.468 1.00 91.75 180 LEU A N 1
ATOM 1377 C CA . LEU A 1 180 ? 7.630 -12.956 -10.336 1.00 91.75 180 LEU A CA 1
ATOM 1378 C C . LEU A 1 180 ? 7.863 -12.555 -11.795 1.00 91.75 180 LEU A C 1
ATOM 1380 O O . LEU A 1 180 ? 8.693 -13.159 -12.471 1.00 91.75 180 LEU A O 1
ATOM 1384 N N . SER A 1 181 ? 7.176 -11.517 -12.272 1.00 89.12 181 SER A N 1
ATOM 1385 C CA . SER A 1 181 ? 7.319 -11.033 -13.647 1.00 89.12 181 SER A CA 1
ATOM 1386 C C . SER A 1 181 ? 8.700 -10.409 -13.879 1.00 89.12 181 SER A C 1
ATOM 1388 O O . SER A 1 181 ? 9.344 -10.704 -14.884 1.00 89.12 181 SER A O 1
ATOM 1390 N N . PHE A 1 182 ? 9.210 -9.621 -12.926 1.00 88.88 182 PHE A N 1
ATOM 1391 C CA . PHE A 1 182 ? 10.591 -9.130 -12.965 1.00 88.88 182 PHE A CA 1
ATOM 1392 C C . PH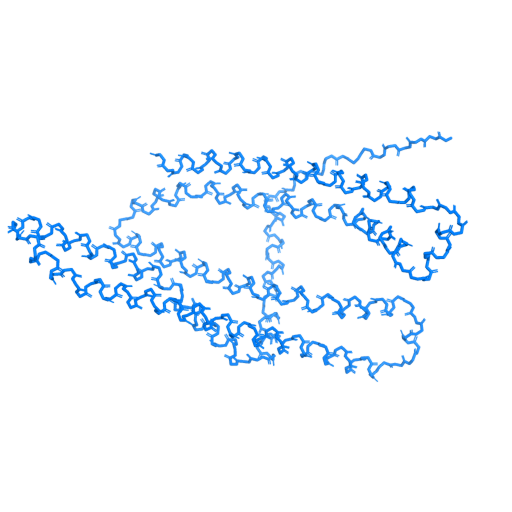E A 1 182 ? 11.616 -10.252 -12.820 1.00 88.88 182 PHE A C 1
ATOM 1394 O O . PHE A 1 182 ? 12.619 -10.240 -13.530 1.00 88.88 182 PHE A O 1
ATOM 1401 N N . ALA A 1 183 ? 11.371 -11.231 -11.945 1.00 90.19 183 ALA A N 1
ATOM 1402 C CA . ALA A 1 183 ? 12.240 -12.394 -11.806 1.00 90.19 183 ALA A CA 1
ATOM 1403 C C . ALA A 1 183 ? 12.373 -13.133 -13.144 1.00 90.19 183 ALA A C 1
ATOM 1405 O O . ALA A 1 183 ? 13.485 -13.392 -13.596 1.00 90.19 183 ALA A O 1
ATOM 1406 N N . ALA A 1 184 ? 11.246 -13.406 -13.809 1.00 90.06 184 ALA A N 1
ATOM 1407 C CA . ALA A 1 184 ? 11.213 -14.051 -15.117 1.00 90.06 184 ALA A CA 1
ATOM 1408 C C . ALA A 1 184 ? 11.934 -13.219 -16.190 1.00 90.06 184 ALA A C 1
ATOM 1410 O O . ALA A 1 184 ? 12.746 -13.763 -16.937 1.00 90.06 184 ALA A O 1
ATOM 1411 N N . LEU A 1 185 ? 11.692 -11.902 -16.231 1.00 87.81 185 LEU A N 1
ATOM 1412 C CA . LEU A 1 185 ? 12.362 -10.992 -17.163 1.00 87.81 185 LEU A CA 1
ATOM 1413 C C . LEU A 1 185 ? 13.886 -11.004 -16.973 1.00 87.81 185 LEU A C 1
ATOM 1415 O O . LEU A 1 185 ? 14.632 -11.118 -17.942 1.00 87.81 185 LEU A O 1
ATOM 1419 N N . LEU A 1 186 ? 14.358 -10.900 -15.729 1.00 89.38 186 LEU A N 1
ATOM 1420 C CA . LEU A 1 186 ? 15.787 -10.867 -15.419 1.00 89.38 186 LEU A CA 1
ATOM 1421 C C . LEU A 1 186 ? 16.467 -12.200 -15.722 1.00 89.38 186 LEU A C 1
ATOM 1423 O O . LEU A 1 186 ? 17.547 -12.201 -16.308 1.00 89.38 186 LEU A O 1
ATOM 1427 N N . LEU A 1 187 ? 15.831 -13.323 -15.380 1.00 90.31 187 LEU A N 1
ATOM 1428 C CA . LEU A 1 187 ? 16.340 -14.656 -15.707 1.00 90.31 187 LEU A CA 1
ATOM 1429 C C . LEU A 1 187 ? 16.453 -14.870 -17.223 1.00 90.31 187 LEU A C 1
ATOM 1431 O O . LEU A 1 187 ? 17.399 -15.516 -17.665 1.00 90.31 187 LEU A O 1
ATOM 1435 N N . ALA A 1 188 ? 15.533 -14.301 -18.011 1.00 88.25 188 ALA A N 1
ATOM 1436 C CA . ALA A 1 188 ? 15.584 -14.358 -19.470 1.00 88.25 188 ALA A CA 1
ATOM 1437 C C . ALA A 1 188 ? 16.719 -13.509 -20.075 1.00 88.25 188 ALA A C 1
ATOM 1439 O O . ALA A 1 188 ? 17.220 -13.845 -21.145 1.00 88.25 188 ALA A O 1
ATOM 1440 N N . ILE A 1 189 ? 17.127 -12.418 -19.414 1.00 84.56 189 ILE A N 1
ATOM 1441 C CA . ILE A 1 189 ? 18.218 -11.544 -19.878 1.00 84.56 189 ILE A CA 1
ATOM 1442 C C . ILE A 1 189 ? 19.582 -12.077 -19.420 1.00 84.56 189 ILE A C 1
ATOM 1444 O O . ILE A 1 189 ? 20.484 -12.256 -20.233 1.00 84.56 189 ILE A O 1
ATOM 1448 N N . SER A 1 190 ? 19.755 -12.296 -18.116 1.00 89.88 190 SER A N 1
ATOM 1449 C CA . SER A 1 190 ? 20.985 -12.829 -17.529 1.00 89.88 190 SER A CA 1
ATOM 1450 C C . SER A 1 190 ? 20.701 -13.443 -16.153 1.00 89.88 190 SER A C 1
ATOM 1452 O O . SER A 1 190 ? 20.457 -12.709 -15.186 1.00 89.88 190 SER A O 1
ATOM 1454 N N . PRO A 1 191 ? 20.806 -14.779 -16.015 1.00 92.25 191 PRO A N 1
ATOM 1455 C CA . PRO A 1 191 ? 20.635 -15.453 -14.730 1.00 92.25 191 PRO A CA 1
ATOM 1456 C C . PRO A 1 191 ? 21.597 -14.955 -13.645 1.00 92.25 191 PRO A C 1
ATOM 1458 O O . PRO A 1 191 ? 21.247 -14.934 -12.467 1.00 92.25 191 PRO A O 1
ATOM 1461 N N . LEU A 1 192 ? 22.798 -14.515 -14.035 1.00 93.50 192 LEU A N 1
ATOM 1462 C CA . LEU A 1 192 ? 23.811 -14.014 -13.108 1.00 93.50 192 LEU A CA 1
ATOM 1463 C C . LEU A 1 192 ? 23.394 -12.665 -12.504 1.00 93.50 192 LEU A C 1
ATOM 1465 O O . LEU A 1 192 ? 23.482 -12.488 -11.291 1.00 93.50 192 LEU A O 1
ATOM 1469 N N . VAL A 1 193 ? 22.873 -11.743 -13.323 1.00 88.69 193 VAL A N 1
ATOM 1470 C CA . VAL A 1 193 ? 22.355 -10.447 -12.843 1.00 88.69 193 VAL A CA 1
ATOM 1471 C C . VAL A 1 193 ? 21.168 -10.656 -11.906 1.00 88.69 193 VAL A C 1
ATOM 1473 O O . VAL A 1 193 ? 21.100 -10.020 -10.855 1.00 88.69 193 VAL A O 1
ATOM 1476 N N . ALA A 1 194 ? 20.268 -11.587 -12.241 1.00 89.00 194 ALA A N 1
ATOM 1477 C CA . ALA A 1 194 ? 19.163 -11.956 -11.363 1.00 89.00 194 ALA A CA 1
ATOM 1478 C C . ALA A 1 194 ? 19.678 -12.448 -9.998 1.00 89.00 194 ALA A C 1
ATOM 1480 O O . ALA A 1 194 ? 19.228 -11.963 -8.962 1.00 89.00 194 ALA A O 1
ATOM 1481 N N . LEU A 1 195 ? 20.656 -13.362 -9.987 1.00 91.25 195 LEU A N 1
ATOM 1482 C CA . LEU A 1 195 ? 21.210 -13.929 -8.755 1.00 91.25 195 LEU A CA 1
ATOM 1483 C C . LEU A 1 195 ? 21.859 -12.858 -7.868 1.00 91.25 195 LEU A C 1
ATOM 1485 O O . LEU A 1 195 ? 21.605 -12.844 -6.664 1.00 91.25 195 LEU A O 1
ATOM 1489 N N . ILE A 1 196 ? 22.627 -11.930 -8.450 1.00 90.44 196 ILE A N 1
ATOM 1490 C CA . ILE A 1 196 ? 23.221 -10.805 -7.711 1.00 90.44 196 ILE A CA 1
ATOM 1491 C C . ILE A 1 196 ? 22.129 -9.907 -7.118 1.00 90.44 196 ILE A C 1
ATOM 1493 O O . ILE A 1 196 ? 22.174 -9.602 -5.928 1.00 90.44 196 ILE A O 1
ATOM 1497 N N . LEU A 1 197 ? 21.123 -9.519 -7.909 1.00 88.31 197 LEU A N 1
ATOM 1498 C CA . LEU A 1 197 ? 20.064 -8.612 -7.459 1.00 88.31 197 LEU A CA 1
ATOM 1499 C C . LEU A 1 197 ? 19.218 -9.220 -6.331 1.00 88.31 197 LEU A C 1
ATOM 1501 O O . LEU A 1 197 ? 18.977 -8.575 -5.305 1.00 88.31 197 LEU A O 1
ATOM 1505 N N . PHE A 1 198 ? 18.782 -10.473 -6.494 1.00 87.75 198 PHE A N 1
ATOM 1506 C CA . PHE A 1 198 ? 18.048 -11.186 -5.450 1.00 87.75 198 PHE A CA 1
ATOM 1507 C C . PHE A 1 198 ? 18.924 -11.403 -4.217 1.00 87.75 198 PHE A C 1
ATOM 1509 O O . PHE A 1 198 ? 18.451 -11.187 -3.103 1.00 87.75 198 PHE A O 1
ATOM 1516 N N . GLY A 1 199 ? 20.202 -11.746 -4.405 1.00 88.50 199 GLY A N 1
ATOM 1517 C CA . GLY A 1 199 ? 21.180 -11.885 -3.327 1.00 88.50 199 GLY A CA 1
ATOM 1518 C C . GLY A 1 199 ? 21.376 -10.598 -2.522 1.00 88.50 199 GLY A C 1
ATOM 1519 O O . GLY A 1 199 ? 21.415 -10.657 -1.296 1.00 88.50 199 GLY A O 1
ATOM 1520 N N . ALA A 1 200 ? 21.418 -9.438 -3.182 1.00 86.06 200 ALA A N 1
ATOM 1521 C CA . ALA A 1 200 ? 21.532 -8.131 -2.532 1.00 86.06 200 ALA A CA 1
ATOM 1522 C C . ALA A 1 200 ? 20.242 -7.710 -1.805 1.00 86.06 200 ALA A C 1
ATOM 1524 O O . ALA A 1 200 ? 20.290 -7.087 -0.745 1.00 86.06 200 ALA A O 1
ATOM 1525 N N . THR A 1 201 ? 19.075 -8.088 -2.336 1.00 85.81 201 THR A N 1
ATOM 1526 C CA . THR A 1 201 ? 17.770 -7.696 -1.774 1.00 85.81 201 THR A CA 1
ATOM 1527 C C . THR A 1 201 ? 17.322 -8.607 -0.620 1.00 85.81 201 THR A C 1
ATOM 1529 O O . THR A 1 201 ? 16.590 -8.174 0.275 1.00 85.81 201 THR A O 1
ATOM 1532 N N . LEU A 1 202 ? 17.767 -9.871 -0.596 1.00 86.12 202 LEU A N 1
ATOM 1533 C CA . LEU A 1 202 ? 17.345 -10.868 0.396 1.00 86.12 202 LEU A CA 1
ATOM 1534 C C . LEU A 1 202 ? 17.623 -10.446 1.857 1.00 86.12 202 LEU A C 1
ATOM 1536 O O . LEU A 1 202 ? 16.716 -10.577 2.684 1.00 86.12 202 LEU A O 1
ATOM 1540 N N . PRO A 1 203 ? 18.807 -9.904 2.220 1.00 82.81 203 PRO A N 1
ATOM 1541 C CA . PRO A 1 203 ? 19.088 -9.463 3.587 1.00 82.81 203 PRO A CA 1
ATOM 1542 C C . PRO A 1 203 ? 18.171 -8.324 4.037 1.00 82.81 203 PRO A C 1
ATOM 1544 O O . PRO A 1 203 ? 17.658 -8.353 5.158 1.00 82.81 203 PRO A O 1
ATOM 1547 N N . ALA A 1 204 ? 17.910 -7.356 3.152 1.00 81.12 204 ALA A N 1
ATOM 1548 C CA . ALA A 1 204 ? 16.999 -6.250 3.426 1.00 81.12 204 ALA A CA 1
ATOM 1549 C C . ALA A 1 204 ? 15.567 -6.758 3.670 1.00 81.12 204 ALA A C 1
ATOM 1551 O O . ALA A 1 204 ? 14.914 -6.340 4.629 1.00 81.12 204 ALA A O 1
ATOM 1552 N N . PHE A 1 205 ? 15.108 -7.727 2.870 1.00 83.62 205 PHE A N 1
ATOM 1553 C CA . PHE A 1 205 ? 13.817 -8.388 3.070 1.00 83.62 205 PHE A CA 1
ATOM 1554 C C . PHE A 1 205 ? 13.736 -9.116 4.422 1.00 83.62 205 PHE A C 1
ATOM 1556 O O . PHE A 1 205 ? 12.776 -8.921 5.169 1.00 83.62 205 PHE A O 1
ATOM 1563 N N . LEU A 1 206 ? 14.751 -9.910 4.780 1.00 81.94 206 LEU A N 1
ATOM 1564 C CA . LEU A 1 206 ? 14.790 -10.631 6.059 1.00 81.94 206 LEU A CA 1
ATOM 1565 C C . LEU A 1 206 ? 14.811 -9.680 7.262 1.00 81.94 206 LEU A C 1
ATOM 1567 O O . LEU A 1 206 ? 14.109 -9.916 8.251 1.00 81.94 206 LEU A O 1
ATOM 1571 N N . ALA A 1 207 ? 15.577 -8.589 7.177 1.00 79.88 207 ALA A N 1
ATOM 1572 C CA . ALA A 1 207 ? 15.583 -7.546 8.194 1.00 79.88 207 ALA A CA 1
ATOM 1573 C C . ALA A 1 207 ? 14.178 -6.947 8.353 1.00 79.88 207 ALA A C 1
ATOM 1575 O O . ALA A 1 207 ? 13.642 -6.916 9.462 1.00 79.88 207 ALA A O 1
ATOM 1576 N N . GLN A 1 208 ? 13.545 -6.550 7.247 1.00 80.69 208 GLN A N 1
ATOM 1577 C CA . GLN A 1 208 ? 12.207 -5.962 7.235 1.00 80.69 208 GLN A CA 1
ATOM 1578 C C . GLN A 1 208 ? 11.140 -6.923 7.794 1.00 80.69 208 GLN A C 1
ATOM 1580 O O . GLN A 1 208 ? 10.306 -6.509 8.602 1.00 80.69 208 GLN A O 1
ATOM 1585 N N . ALA A 1 209 ? 11.200 -8.212 7.446 1.00 81.94 209 ALA A N 1
ATOM 1586 C CA . ALA A 1 209 ? 10.307 -9.239 7.984 1.00 81.94 209 ALA A CA 1
ATOM 1587 C C . ALA A 1 209 ? 10.464 -9.399 9.508 1.00 81.94 209 ALA A C 1
ATOM 1589 O O . ALA A 1 209 ? 9.476 -9.422 10.247 1.00 81.94 209 ALA A O 1
ATOM 1590 N N . LYS A 1 210 ? 11.709 -9.430 10.008 1.00 79.56 210 LYS A N 1
ATOM 1591 C CA . LYS A 1 210 ? 12.000 -9.479 11.451 1.00 79.56 210 LYS A CA 1
ATOM 1592 C C . LYS A 1 210 ? 11.469 -8.242 12.184 1.00 79.56 210 LYS A C 1
ATOM 1594 O O . LYS A 1 210 ? 10.924 -8.374 13.283 1.00 79.56 210 LYS A O 1
ATOM 1599 N N . TYR A 1 211 ? 11.596 -7.056 11.585 1.00 79.81 211 TYR A N 1
ATOM 1600 C CA . TYR A 1 211 ? 11.040 -5.818 12.138 1.00 79.81 211 TYR A CA 1
ATOM 1601 C C . TYR A 1 211 ? 9.516 -5.835 12.216 1.00 79.81 211 TYR A C 1
ATOM 1603 O O . TYR A 1 211 ? 8.973 -5.406 13.232 1.00 79.81 211 TYR A O 1
ATOM 1611 N N . GLY A 1 212 ? 8.831 -6.369 11.203 1.00 79.44 212 GLY A N 1
ATOM 1612 C CA . GLY A 1 212 ? 7.376 -6.542 11.236 1.00 79.44 212 GLY A CA 1
ATOM 1613 C C . GLY A 1 212 ? 6.923 -7.364 12.447 1.00 79.44 212 GLY A C 1
ATOM 1614 O O . GLY A 1 212 ? 6.032 -6.944 13.183 1.00 79.44 212 GLY A O 1
ATOM 1615 N N . GLY A 1 213 ? 7.607 -8.478 12.726 1.00 78.56 213 GLY A N 1
ATOM 1616 C CA . GLY A 1 213 ? 7.332 -9.304 13.907 1.00 78.56 213 GLY A CA 1
ATOM 1617 C C . GLY A 1 213 ? 7.629 -8.595 15.236 1.00 78.56 213 GLY A C 1
ATOM 1618 O O . GLY A 1 213 ? 6.847 -8.689 16.180 1.00 78.56 213 GLY A O 1
ATOM 1619 N N . LEU A 1 214 ? 8.736 -7.847 15.323 1.00 78.00 214 LEU A N 1
ATOM 1620 C CA . LEU A 1 214 ? 9.050 -7.015 16.495 1.00 78.00 214 LEU A CA 1
ATOM 1621 C C . LEU A 1 214 ? 7.956 -5.976 16.765 1.00 78.00 214 LEU A C 1
ATOM 1623 O O . LEU A 1 214 ? 7.513 -5.841 17.904 1.00 78.00 214 LEU A O 1
ATOM 1627 N N . TYR A 1 215 ? 7.501 -5.292 15.718 1.00 79.88 215 TYR A N 1
ATOM 1628 C CA . TYR A 1 215 ? 6.458 -4.279 15.801 1.00 79.88 215 TYR A CA 1
ATOM 1629 C C . TYR A 1 215 ? 5.101 -4.875 16.199 1.00 79.88 215 TYR A C 1
ATOM 1631 O O . TYR A 1 215 ? 4.429 -4.352 17.083 1.00 79.88 215 TYR A O 1
ATOM 1639 N N . PHE A 1 216 ? 4.728 -6.025 15.630 1.00 78.69 216 PHE A N 1
ATOM 1640 C CA . PHE A 1 216 ? 3.508 -6.736 16.014 1.00 78.69 216 PHE A CA 1
ATOM 1641 C C . PHE A 1 216 ? 3.512 -7.151 17.493 1.00 78.69 216 PHE A C 1
ATOM 1643 O O . PHE A 1 216 ? 2.514 -6.982 18.194 1.00 78.69 216 PHE A O 1
ATOM 1650 N N . ARG A 1 217 ? 4.651 -7.640 18.006 1.00 74.75 217 ARG A N 1
ATOM 1651 C CA . ARG A 1 217 ? 4.800 -7.960 19.436 1.00 74.75 217 ARG A CA 1
ATOM 1652 C C . ARG A 1 217 ? 4.623 -6.733 20.320 1.00 74.75 217 ARG A C 1
ATOM 1654 O O . ARG A 1 217 ? 3.948 -6.825 21.339 1.00 74.75 217 ARG A O 1
ATOM 1661 N N . LEU A 1 218 ? 5.216 -5.612 19.922 1.00 78.75 218 LEU A N 1
ATOM 1662 C CA . LEU A 1 218 ? 5.109 -4.350 20.643 1.00 78.75 218 LEU A CA 1
ATOM 1663 C C . LEU A 1 218 ? 3.653 -3.879 20.738 1.00 78.75 218 LEU A C 1
ATOM 1665 O O . LEU A 1 218 ? 3.187 -3.539 21.822 1.00 78.75 218 LEU A O 1
ATOM 1669 N N . LEU A 1 219 ? 2.921 -3.933 19.622 1.00 75.75 219 LEU A N 1
ATOM 1670 C CA . LEU A 1 219 ? 1.498 -3.596 19.576 1.00 75.75 219 LEU A CA 1
ATOM 1671 C C . LEU A 1 219 ? 0.666 -4.492 20.500 1.00 75.75 219 LEU A C 1
ATOM 1673 O O . LEU A 1 219 ? -0.136 -3.990 21.285 1.00 75.75 219 LEU A O 1
ATOM 1677 N N . ASN A 1 220 ? 0.878 -5.810 20.450 1.00 75.81 220 ASN A N 1
ATOM 1678 C CA . ASN A 1 220 ? 0.119 -6.749 21.278 1.00 75.81 220 ASN A CA 1
ATOM 1679 C C . ASN A 1 220 ? 0.433 -6.617 22.771 1.00 75.81 220 ASN A C 1
ATOM 1681 O O . ASN A 1 220 ? -0.480 -6.680 23.593 1.00 75.81 220 ASN A O 1
ATOM 1685 N N . ALA A 1 221 ? 1.704 -6.422 23.131 1.00 77.38 221 ALA A N 1
ATOM 1686 C CA . ALA A 1 221 ? 2.119 -6.287 24.525 1.00 77.38 221 ALA A CA 1
ATOM 1687 C C . ALA A 1 221 ? 1.483 -5.065 25.208 1.00 77.38 221 ALA A C 1
ATOM 1689 O O . ALA A 1 221 ? 1.195 -5.123 26.398 1.00 77.38 221 ALA A O 1
ATOM 1690 N N . ARG A 1 222 ? 1.211 -3.997 24.447 1.00 80.69 222 ARG A N 1
ATOM 1691 C CA . ARG A 1 222 ? 0.670 -2.719 24.940 1.00 80.69 222 ARG A CA 1
ATOM 1692 C C . ARG A 1 222 ? -0.851 -2.619 24.940 1.00 80.69 222 ARG A C 1
ATOM 1694 O O . ARG A 1 222 ? -1.400 -1.561 25.250 1.00 80.69 222 ARG A O 1
ATOM 1701 N N . ALA A 1 223 ? -1.560 -3.686 24.577 1.00 81.12 223 ALA A N 1
ATOM 1702 C CA . ALA A 1 223 ? -3.019 -3.673 24.560 1.00 81.12 223 ALA A CA 1
ATOM 1703 C C . ALA A 1 223 ? -3.650 -3.201 25.897 1.00 81.12 223 ALA A C 1
ATOM 1705 O O . ALA A 1 223 ? -4.628 -2.452 25.841 1.00 81.12 223 ALA A O 1
ATOM 1706 N N . PRO A 1 224 ? -3.136 -3.569 27.093 1.00 84.19 224 PRO A N 1
ATOM 1707 C CA . PRO A 1 224 ? -3.647 -3.056 28.368 1.00 84.19 224 PRO A CA 1
ATOM 1708 C C . PRO A 1 224 ? -3.455 -1.550 28.553 1.00 84.19 224 PRO A C 1
ATOM 1710 O O . PRO A 1 224 ? -4.400 -0.852 28.918 1.00 84.19 224 PRO A O 1
ATOM 1713 N N . GLU A 1 225 ? -2.262 -1.031 28.288 1.00 85.81 225 GLU A N 1
ATOM 1714 C CA . GLU A 1 225 ? -1.962 0.382 28.500 1.00 85.81 225 GLU A CA 1
ATOM 1715 C C . GLU A 1 225 ? -2.639 1.278 27.451 1.00 85.81 225 GLU A C 1
ATOM 1717 O O . GLU A 1 225 ? -3.063 2.388 27.766 1.00 85.81 225 GLU A O 1
ATOM 1722 N N . PHE A 1 226 ? -2.854 0.774 26.233 1.00 84.19 226 PHE A N 1
ATOM 1723 C CA . PHE A 1 226 ? -3.666 1.458 25.226 1.00 84.19 226 PHE A CA 1
ATOM 1724 C C . PHE A 1 226 ? -5.139 1.565 25.658 1.00 84.19 226 PHE A C 1
ATOM 1726 O O . PHE A 1 226 ? -5.752 2.626 25.539 1.00 84.19 226 PHE A O 1
ATOM 1733 N N . ARG A 1 227 ? -5.700 0.499 26.258 1.00 87.00 227 ARG A N 1
ATOM 1734 C CA . ARG A 1 227 ? -7.035 0.554 26.887 1.00 87.00 227 ARG A CA 1
ATOM 1735 C C . ARG A 1 227 ? -7.088 1.585 28.014 1.00 87.00 227 ARG A C 1
ATOM 1737 O O . ARG A 1 227 ? -8.087 2.284 28.146 1.00 87.00 227 ARG A O 1
ATOM 1744 N N . GLN A 1 228 ? -6.022 1.705 28.805 1.00 91.38 228 GLN A N 1
ATOM 1745 C CA . GLN A 1 228 ? -5.940 2.710 29.862 1.00 91.38 228 GLN A CA 1
ATOM 1746 C C . GLN A 1 228 ? -5.933 4.138 29.304 1.00 91.38 228 GLN A C 1
ATOM 1748 O O . GLN A 1 228 ? -6.650 4.986 29.832 1.00 91.38 228 GLN A O 1
ATOM 1753 N N . MET A 1 229 ? -5.163 4.410 28.247 1.00 91.88 229 MET A N 1
ATOM 1754 C CA . MET A 1 229 ? -5.164 5.723 27.593 1.00 91.88 229 MET A CA 1
ATOM 1755 C C . MET A 1 229 ? -6.556 6.099 27.081 1.00 91.88 229 MET A C 1
ATOM 1757 O O . MET A 1 229 ? -7.023 7.194 27.382 1.00 91.88 229 MET A O 1
ATOM 1761 N N . HIS A 1 230 ? -7.251 5.177 26.409 1.00 90.31 230 HIS A N 1
ATOM 1762 C CA . HIS A 1 230 ? -8.629 5.406 25.966 1.00 90.31 230 HIS A CA 1
ATOM 1763 C C . HIS A 1 230 ? -9.610 5.617 27.117 1.00 90.31 230 HIS A C 1
ATOM 1765 O O . HIS A 1 230 ? -10.538 6.410 27.001 1.00 90.31 230 HIS A O 1
ATOM 1771 N N . TYR A 1 231 ? -9.417 4.933 28.242 1.00 91.50 231 TYR A N 1
ATOM 1772 C CA . TYR A 1 231 ? -10.251 5.151 29.418 1.00 91.50 231 TYR A CA 1
ATOM 1773 C C . TYR A 1 231 ? -10.030 6.543 30.031 1.00 91.50 231 TYR A C 1
ATOM 1775 O O . TYR A 1 231 ? -10.992 7.219 30.387 1.00 91.50 231 TYR A O 1
ATOM 1783 N N . LEU A 1 232 ? -8.776 7.002 30.118 1.00 94.12 232 LEU A N 1
ATOM 1784 C CA . LEU A 1 232 ? -8.457 8.361 30.573 1.00 94.12 232 LEU A CA 1
ATOM 1785 C C . LEU A 1 232 ? -9.037 9.420 29.628 1.00 94.12 232 LEU A C 1
ATOM 1787 O O . LEU A 1 232 ? -9.614 10.401 30.092 1.00 94.12 232 LEU A O 1
ATOM 1791 N N . GLU A 1 233 ? -8.923 9.201 28.319 1.00 93.62 233 GLU A N 1
ATOM 1792 C CA . GLU A 1 233 ? -9.543 10.036 27.289 1.00 93.62 233 GLU A CA 1
ATOM 1793 C C . GLU A 1 233 ? -11.067 10.094 27.469 1.00 93.62 233 GLU A C 1
ATOM 1795 O O . GLU A 1 233 ? -11.633 11.183 27.555 1.00 93.62 233 GLU A O 1
ATOM 1800 N N . TYR A 1 234 ? -11.724 8.940 27.611 1.00 91.44 234 TYR A N 1
ATOM 1801 C CA . TYR A 1 234 ? -13.165 8.832 27.847 1.00 91.44 234 TYR A CA 1
ATOM 1802 C C . TYR A 1 234 ? -13.595 9.622 29.092 1.00 91.44 234 TYR A C 1
ATOM 1804 O O . TYR A 1 234 ? -14.488 10.463 29.011 1.00 91.44 234 TYR A O 1
ATOM 1812 N N . LEU A 1 235 ? -12.912 9.422 30.226 1.00 93.12 235 LEU A N 1
ATOM 1813 C CA . LEU A 1 235 ? -13.212 10.123 31.480 1.00 93.12 235 LEU A CA 1
ATOM 1814 C C . LEU A 1 235 ? -13.161 11.649 31.332 1.00 93.12 235 LEU A C 1
ATOM 1816 O O . LEU A 1 235 ? -13.991 12.352 31.911 1.00 93.12 235 LEU A O 1
ATOM 1820 N N . LEU A 1 236 ? -12.186 12.149 30.570 1.00 93.06 236 LEU A N 1
ATOM 1821 C CA . LEU A 1 236 ? -11.931 13.577 30.383 1.00 93.06 236 LEU A CA 1
ATOM 1822 C C . LEU A 1 236 ? -12.851 14.240 29.349 1.00 93.06 236 LEU A C 1
ATOM 1824 O O . LEU A 1 236 ? -12.984 15.463 29.372 1.00 93.06 236 LEU A O 1
ATOM 1828 N N . THR A 1 237 ? -13.465 13.469 28.448 1.00 91.75 237 THR A N 1
ATOM 1829 C CA . THR A 1 237 ? -14.160 14.009 27.264 1.00 91.75 237 THR A CA 1
ATOM 1830 C C . THR A 1 237 ? -15.667 13.753 27.240 1.00 91.75 237 THR A C 1
ATOM 1832 O O . THR A 1 237 ? -16.382 14.460 26.530 1.00 91.75 237 THR A O 1
ATOM 1835 N N . VAL A 1 238 ? -16.180 12.792 28.015 1.00 89.44 238 VAL A N 1
ATOM 1836 C CA . VAL A 1 238 ? -17.595 12.386 27.966 1.00 89.44 238 VAL A CA 1
ATOM 1837 C C . VAL A 1 238 ? -18.436 13.135 29.004 1.00 89.44 238 VAL A C 1
ATOM 1839 O O . VAL A 1 238 ? -18.055 13.240 30.168 1.00 89.44 238 VAL A O 1
ATOM 1842 N N . ASP A 1 239 ? -19.623 13.615 28.607 1.00 87.44 239 ASP A N 1
ATOM 1843 C CA . ASP A 1 239 ? -20.518 14.416 29.468 1.00 87.44 239 ASP A CA 1
ATOM 1844 C C . ASP A 1 239 ? -20.888 13.722 30.792 1.00 87.44 239 ASP A C 1
ATOM 1846 O O . ASP A 1 239 ? -20.959 14.368 31.840 1.00 87.44 239 ASP A O 1
ATOM 1850 N N . SER A 1 240 ? -21.087 12.401 30.766 1.00 88.88 240 SER A N 1
ATOM 1851 C CA . SER A 1 240 ? -21.473 11.640 31.957 1.00 88.88 240 SER A CA 1
ATOM 1852 C C . SER A 1 240 ? -20.397 11.655 33.046 1.00 88.88 240 SER A C 1
ATOM 1854 O O . SER A 1 240 ? -20.736 11.683 34.222 1.00 88.88 240 SER A O 1
ATOM 1856 N N . THR A 1 241 ? -19.113 11.660 32.675 1.00 88.75 241 THR A N 1
ATOM 1857 C CA . THR A 1 241 ? -17.979 11.568 33.615 1.00 88.75 241 THR A CA 1
ATOM 1858 C C . THR A 1 241 ? -17.320 12.919 33.876 1.00 88.75 241 THR A C 1
ATOM 1860 O O . THR A 1 241 ? -16.784 13.153 34.960 1.00 88.75 241 THR A O 1
ATOM 1863 N N . VAL A 1 242 ? -17.382 13.851 32.918 1.00 89.56 242 VAL A N 1
ATOM 1864 C CA . VAL A 1 242 ? -16.693 15.147 33.019 1.00 89.56 242 VAL A CA 1
ATOM 1865 C C . VAL A 1 242 ? -17.220 16.001 34.176 1.00 89.56 242 VAL A C 1
ATOM 1867 O O . VAL A 1 242 ? -16.473 16.799 34.743 1.00 89.56 242 VAL A O 1
ATOM 1870 N N . LYS A 1 243 ? -18.491 15.825 34.562 1.00 93.00 243 LYS A N 1
ATOM 1871 C CA . LYS A 1 243 ? -19.114 16.535 35.691 1.00 93.00 243 LYS A CA 1
ATOM 1872 C C . LYS A 1 243 ? -18.432 16.177 37.010 1.00 93.00 243 LYS A C 1
ATOM 1874 O O . LYS A 1 243 ? -18.064 17.080 37.755 1.00 93.00 243 LYS A O 1
ATOM 1879 N N . GLU A 1 244 ? -18.172 14.892 37.249 1.00 93.81 244 GLU A N 1
ATOM 1880 C CA . GLU A 1 244 ? -17.424 14.420 38.421 1.00 93.81 244 GLU A CA 1
ATOM 1881 C C . GLU A 1 244 ? -15.966 14.881 38.368 1.00 93.81 244 GLU A C 1
ATOM 1883 O O . GLU A 1 244 ? -15.446 15.425 39.339 1.00 93.81 244 GLU A O 1
ATOM 1888 N N . VAL A 1 245 ? -15.314 14.761 37.207 1.00 95.06 245 VAL A N 1
ATOM 1889 C CA . VAL A 1 245 ? -13.925 15.213 37.029 1.00 95.06 245 VAL A CA 1
ATOM 1890 C C . VAL A 1 245 ? -13.771 16.705 37.342 1.00 95.06 245 VAL A C 1
ATOM 1892 O O . VAL A 1 245 ? -12.789 17.095 37.978 1.00 95.06 245 VAL A O 1
ATOM 1895 N N . LYS A 1 246 ? -14.728 17.544 36.923 1.00 93.69 246 LYS A N 1
ATOM 1896 C CA . LYS A 1 246 ? -14.740 18.980 37.234 1.00 93.69 246 LYS A CA 1
ATOM 1897 C C . LYS A 1 246 ? -15.066 19.253 38.700 1.00 93.69 246 LYS A C 1
ATOM 1899 O O . LYS A 1 246 ? -14.382 20.075 39.301 1.00 93.69 246 LYS A O 1
ATOM 1904 N N . LEU A 1 247 ? -16.052 18.557 39.269 1.00 95.88 247 LEU A N 1
ATOM 1905 C CA . LEU A 1 247 ? -16.444 18.701 40.674 1.00 95.88 247 LEU A CA 1
ATOM 1906 C C . LEU A 1 247 ? -15.283 18.378 41.627 1.00 95.88 247 LEU A C 1
ATOM 1908 O O . LEU A 1 247 ? -15.061 19.102 42.592 1.00 95.88 247 LEU A O 1
ATOM 1912 N N . PHE A 1 248 ? -14.517 17.327 41.327 1.00 95.69 248 PHE A N 1
ATOM 1913 C CA . PHE A 1 248 ? -13.389 16.865 42.141 1.00 95.69 248 PHE A CA 1
ATOM 1914 C C . PHE A 1 248 ? -12.023 17.433 41.712 1.00 95.69 248 PHE A C 1
ATOM 1916 O O . PHE A 1 248 ? -11.004 17.088 42.306 1.00 95.69 248 PHE A O 1
ATOM 1923 N N . GLY A 1 249 ? -11.960 18.276 40.674 1.00 94.19 249 GLY A N 1
ATOM 1924 C CA . GLY A 1 249 ? -10.705 18.881 40.205 1.00 94.19 249 GLY A CA 1
ATOM 1925 C C . GLY A 1 249 ? -9.682 17.889 39.623 1.00 94.19 249 GLY A C 1
ATOM 1926 O O . GLY A 1 249 ? -8.483 18.166 39.614 1.00 94.19 249 GLY A O 1
ATOM 1927 N N . LEU A 1 250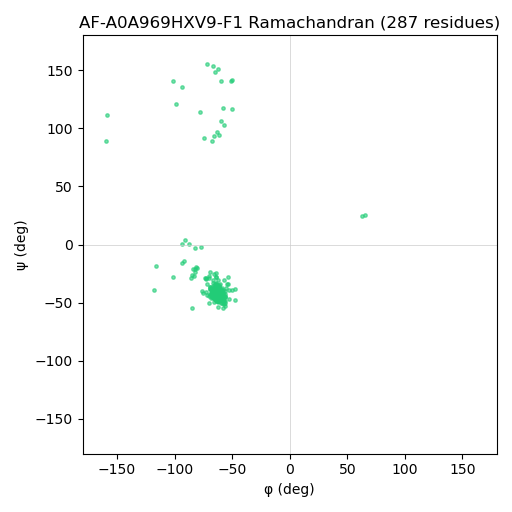 ? -10.127 16.735 39.113 1.00 95.50 250 LEU A N 1
ATOM 1928 C CA . LEU A 1 250 ? -9.262 15.632 38.659 1.00 95.50 250 LEU A CA 1
ATOM 1929 C C . LEU A 1 250 ? -8.698 15.807 37.237 1.00 95.50 250 LEU A C 1
ATOM 1931 O O . LEU A 1 250 ? -7.905 14.981 36.786 1.00 95.50 250 LEU A O 1
ATOM 1935 N N . GLY A 1 251 ? -9.065 16.879 36.529 1.00 93.75 251 GLY A N 1
ATOM 1936 C CA . GLY A 1 251 ? -8.699 17.079 35.121 1.00 93.75 251 GLY A CA 1
ATOM 1937 C C . GLY A 1 251 ? -7.187 17.082 34.865 1.00 93.75 251 GLY A C 1
ATOM 1938 O O . GLY A 1 251 ? -6.691 16.286 34.070 1.00 93.75 251 GLY A O 1
ATOM 1939 N N . LEU A 1 252 ? -6.434 17.938 35.569 1.00 94.94 252 LEU A N 1
ATOM 1940 C CA . LEU A 1 252 ? -4.977 18.046 35.397 1.00 94.94 252 LEU A CA 1
ATOM 1941 C C . LEU A 1 252 ? -4.222 16.759 35.795 1.00 94.94 252 LEU A C 1
ATOM 1943 O O . LEU A 1 252 ? -3.362 16.333 35.021 1.00 94.94 252 LEU A O 1
ATOM 1947 N N . PRO A 1 253 ? -4.515 16.103 36.939 1.00 95.12 253 PRO A N 1
ATOM 1948 C CA . PRO A 1 253 ? -3.896 14.821 37.282 1.00 95.12 253 PRO A CA 1
ATOM 1949 C C . PRO A 1 253 ? -4.122 13.716 36.241 1.00 95.12 253 PRO A C 1
ATOM 1951 O O . PRO A 1 253 ? -3.175 13.018 35.875 1.00 95.12 253 PRO A O 1
ATOM 1954 N N . LEU A 1 254 ? -5.352 13.560 35.739 1.00 95.81 254 LEU A N 1
ATOM 1955 C CA . LEU A 1 254 ? -5.672 12.534 34.740 1.00 95.81 254 LEU A CA 1
ATOM 1956 C C . LEU A 1 254 ? -5.016 12.836 33.387 1.00 95.81 254 LEU A C 1
ATOM 1958 O O . LEU A 1 254 ? -4.497 11.920 32.747 1.00 95.81 254 LEU A O 1
ATOM 1962 N N . LEU A 1 255 ? -4.963 14.112 32.989 1.00 95.56 255 LEU A N 1
ATOM 1963 C CA . LEU A 1 255 ? -4.262 14.537 31.779 1.00 95.56 255 LEU A CA 1
ATOM 1964 C C . LEU A 1 255 ? -2.758 14.240 31.855 1.00 95.56 255 LEU A C 1
ATOM 1966 O O . LEU A 1 255 ? -2.197 13.726 30.890 1.00 95.56 255 LEU A O 1
ATOM 1970 N N . ARG A 1 256 ? -2.107 14.498 32.997 1.00 96.69 256 ARG A N 1
ATOM 1971 C CA . ARG A 1 256 ? -0.687 14.148 33.187 1.00 96.69 256 ARG A CA 1
ATOM 1972 C C . ARG A 1 256 ? -0.456 12.648 33.036 1.00 96.69 256 ARG A C 1
ATOM 1974 O O . ARG A 1 256 ? 0.427 12.244 32.293 1.00 96.69 256 ARG A O 1
ATOM 1981 N N . ARG A 1 257 ? -1.311 11.817 33.640 1.00 94.88 257 ARG A N 1
ATOM 1982 C CA . ARG A 1 257 ? -1.210 10.355 33.507 1.00 94.88 257 ARG A CA 1
ATOM 1983 C C . ARG A 1 257 ? -1.354 9.886 32.056 1.00 94.88 257 ARG A C 1
ATOM 1985 O O . ARG A 1 257 ? -0.660 8.961 31.644 1.00 94.88 257 ARG A O 1
ATOM 1992 N N . TYR A 1 258 ? -2.237 10.521 31.285 1.00 95.06 258 TYR A N 1
ATOM 1993 C CA . TYR A 1 258 ? -2.364 10.265 29.850 1.00 95.06 258 TYR A CA 1
ATOM 1994 C C . TYR A 1 258 ? -1.083 10.657 29.093 1.00 95.06 258 TYR A C 1
ATOM 1996 O O . TYR A 1 258 ? -0.585 9.877 28.281 1.00 95.06 258 TYR A O 1
ATOM 2004 N N . GLN A 1 259 ? -0.518 11.833 29.386 1.00 95.81 259 GLN A N 1
ATOM 2005 C CA . GLN A 1 259 ? 0.725 12.315 28.774 1.00 95.81 259 GLN A CA 1
ATOM 2006 C C . GLN A 1 259 ? 1.920 11.408 29.091 1.00 95.81 259 GLN A C 1
ATOM 2008 O O . GLN A 1 259 ? 2.700 11.105 28.191 1.00 95.81 259 GLN A O 1
ATOM 2013 N N . ASP A 1 260 ? 2.045 10.934 30.330 1.00 95.19 260 ASP A N 1
ATOM 2014 C CA . ASP A 1 260 ? 3.124 10.033 30.745 1.00 95.19 260 ASP A CA 1
ATOM 2015 C C . ASP A 1 260 ? 3.074 8.706 29.973 1.00 95.19 260 ASP A C 1
ATOM 2017 O O . ASP A 1 260 ? 4.098 8.225 29.480 1.00 95.19 260 ASP A O 1
ATOM 2021 N N . LEU A 1 261 ? 1.872 8.134 29.813 1.00 92.12 261 LEU A N 1
ATOM 2022 C CA . LEU A 1 261 ? 1.663 6.928 29.004 1.00 92.12 261 LEU A CA 1
ATOM 2023 C C . LEU A 1 261 ? 2.021 7.171 27.534 1.00 92.12 261 LEU A C 1
ATOM 2025 O O . LEU A 1 261 ? 2.758 6.377 26.946 1.00 92.12 261 LEU A O 1
ATOM 2029 N N . PHE A 1 262 ? 1.565 8.290 26.962 1.00 92.50 262 PHE A N 1
ATOM 2030 C CA . PHE A 1 262 ? 1.881 8.662 25.584 1.00 92.50 262 PHE A CA 1
ATOM 2031 C C . PHE A 1 262 ? 3.390 8.788 25.359 1.00 92.50 262 PHE A C 1
ATOM 2033 O O . PHE A 1 262 ? 3.934 8.185 24.433 1.00 92.50 262 PHE A O 1
ATOM 2040 N N . TRP A 1 263 ? 4.088 9.543 26.212 1.00 94.38 263 TRP A N 1
ATOM 2041 C CA . TRP A 1 263 ? 5.523 9.745 26.060 1.00 94.38 263 TRP A CA 1
ATOM 2042 C C . TRP A 1 263 ? 6.291 8.443 26.232 1.00 94.38 263 TRP A C 1
ATOM 2044 O O . TRP A 1 263 ? 7.218 8.201 25.461 1.00 94.38 263 TRP A O 1
ATOM 2054 N N . ARG A 1 264 ? 5.898 7.564 27.159 1.00 89.81 264 ARG A N 1
ATOM 2055 C CA . ARG A 1 264 ? 6.516 6.238 27.282 1.00 89.81 264 ARG A CA 1
ATOM 2056 C C . ARG A 1 264 ? 6.431 5.460 25.964 1.00 89.81 264 ARG A C 1
ATOM 2058 O O . ARG A 1 264 ? 7.454 4.990 25.470 1.00 89.81 264 ARG A O 1
ATOM 2065 N N . PHE A 1 265 ? 5.247 5.401 25.353 1.00 87.56 265 PHE A N 1
ATOM 2066 C CA . PHE A 1 265 ? 5.061 4.727 24.065 1.00 87.56 265 PHE A CA 1
ATOM 2067 C C . PHE A 1 265 ? 5.859 5.373 22.940 1.00 87.56 265 PHE A C 1
ATOM 2069 O O . PHE A 1 265 ? 6.520 4.667 22.182 1.00 87.56 265 PHE A O 1
ATOM 2076 N N . TYR A 1 266 ? 5.847 6.703 22.861 1.00 89.06 266 TYR A N 1
ATOM 2077 C CA . TYR A 1 266 ? 6.587 7.436 21.843 1.00 89.06 266 TYR A CA 1
ATOM 2078 C C . TYR A 1 266 ? 8.088 7.136 21.903 1.00 89.06 266 TYR A C 1
ATOM 2080 O O . TYR A 1 266 ? 8.707 6.911 20.867 1.00 89.06 266 TYR A O 1
ATOM 2088 N N . HIS A 1 267 ? 8.686 7.098 23.097 1.00 90.50 267 HIS A N 1
ATOM 2089 C CA . HIS A 1 267 ? 10.116 6.818 23.241 1.00 90.50 267 HIS A CA 1
ATOM 2090 C C . HIS A 1 267 ? 10.465 5.380 22.843 1.00 90.50 267 HIS A C 1
ATOM 2092 O O . HIS A 1 267 ? 11.461 5.163 22.151 1.00 90.50 267 HIS A O 1
ATOM 2098 N N . GLU A 1 268 ? 9.641 4.407 23.232 1.00 85.62 268 GLU A N 1
ATOM 2099 C CA . GLU A 1 268 ? 9.809 3.011 22.826 1.00 85.62 268 GLU A CA 1
ATOM 2100 C C . GLU A 1 268 ? 9.659 2.839 21.295 1.00 85.62 268 GLU A C 1
ATOM 2102 O O . GLU A 1 268 ? 10.466 2.151 20.662 1.00 85.62 268 GLU A O 1
ATOM 2107 N N . ASP A 1 269 ? 8.682 3.512 20.677 1.00 85.56 269 ASP A N 1
ATOM 2108 C CA . ASP A 1 269 ? 8.455 3.482 19.224 1.00 85.56 269 ASP A CA 1
ATOM 2109 C C . ASP A 1 269 ? 9.576 4.172 18.459 1.00 85.56 269 ASP A C 1
ATOM 2111 O O . ASP A 1 269 ? 10.088 3.636 17.475 1.00 85.56 269 ASP A O 1
ATOM 2115 N N . ALA A 1 270 ? 10.006 5.339 18.935 1.00 87.62 270 ALA A N 1
ATOM 2116 C CA . ALA A 1 270 ? 11.109 6.080 18.353 1.00 87.62 270 ALA A CA 1
ATOM 2117 C C . ALA A 1 270 ? 12.418 5.288 18.438 1.00 87.62 270 ALA A C 1
ATOM 2119 O O . ALA A 1 270 ? 13.192 5.301 17.482 1.00 87.62 270 ALA A O 1
ATOM 2120 N N . ALA A 1 271 ? 12.672 4.569 19.536 1.00 87.31 271 ALA A N 1
ATOM 2121 C CA . ALA A 1 271 ? 13.858 3.726 19.673 1.00 87.31 271 ALA A CA 1
ATOM 2122 C C . ALA A 1 271 ? 13.876 2.602 18.623 1.00 87.31 271 ALA A C 1
ATOM 2124 O O . ALA A 1 271 ? 14.869 2.439 17.906 1.00 87.31 271 ALA A O 1
ATOM 2125 N N . LEU A 1 272 ? 12.760 1.883 18.462 1.00 82.56 272 LEU A N 1
ATOM 2126 C CA . LEU A 1 272 ? 12.630 0.830 17.450 1.00 82.56 272 LEU A CA 1
ATOM 2127 C C . LEU A 1 272 ? 12.688 1.385 16.021 1.00 82.56 272 LEU A C 1
ATOM 2129 O O . LEU A 1 272 ? 13.365 0.812 15.163 1.00 82.56 272 LEU A O 1
ATOM 2133 N N . ALA A 1 273 ? 12.029 2.516 15.760 1.00 82.75 273 ALA A N 1
ATOM 2134 C CA . ALA A 1 273 ? 12.032 3.171 14.456 1.00 82.75 273 ALA A CA 1
ATOM 2135 C C . ALA A 1 273 ? 13.431 3.671 14.067 1.00 82.75 273 ALA A C 1
ATOM 2137 O O . ALA A 1 273 ? 13.854 3.474 12.929 1.00 82.75 273 ALA A O 1
ATOM 2138 N N . ARG A 1 274 ? 14.184 4.255 15.009 1.00 86.56 274 ARG A N 1
ATOM 2139 C CA . ARG A 1 274 ? 15.578 4.676 14.792 1.00 86.56 274 ARG A CA 1
ATOM 2140 C C . ARG A 1 274 ? 16.475 3.484 14.486 1.00 86.56 274 ARG A C 1
ATOM 2142 O O . ARG A 1 274 ? 17.227 3.537 13.518 1.00 86.56 274 ARG A O 1
ATOM 2149 N N . GLN A 1 275 ? 16.360 2.395 15.250 1.00 81.56 275 GLN A N 1
ATOM 2150 C CA . GLN A 1 275 ? 17.142 1.183 15.002 1.00 81.56 275 GLN A CA 1
ATOM 2151 C C . GLN A 1 275 ? 16.851 0.599 13.612 1.00 81.56 275 GLN A C 1
ATOM 2153 O O . GLN A 1 275 ? 17.777 0.231 12.891 1.00 81.56 275 GLN A O 1
ATOM 2158 N N . ARG A 1 276 ? 15.573 0.557 13.214 1.00 81.31 276 ARG A N 1
ATOM 2159 C CA . ARG A 1 276 ? 15.157 0.139 11.869 1.00 81.31 276 ARG A CA 1
ATOM 2160 C C . ARG A 1 276 ? 15.698 1.065 10.785 1.00 81.31 276 ARG A C 1
ATOM 2162 O O . ARG A 1 276 ? 16.189 0.572 9.777 1.00 81.31 276 ARG A O 1
ATOM 2169 N N . SER A 1 277 ? 15.609 2.378 10.984 1.00 81.44 277 SER A N 1
ATOM 2170 C CA . SER A 1 277 ? 16.069 3.376 10.015 1.00 81.44 277 SER A CA 1
ATOM 2171 C C . SER A 1 277 ? 17.571 3.254 9.763 1.00 81.44 277 SER A C 1
ATOM 2173 O O . SER A 1 277 ? 17.987 3.140 8.616 1.00 81.44 277 SER A O 1
ATOM 2175 N N . LEU A 1 278 ? 18.380 3.151 10.823 1.00 82.38 278 LEU A N 1
ATOM 2176 C CA . LEU A 1 278 ? 19.831 2.980 10.702 1.00 82.38 278 LEU A CA 1
ATOM 2177 C C . LEU A 1 278 ? 20.198 1.703 9.942 1.00 82.38 278 LEU A C 1
ATOM 2179 O O . LEU A 1 278 ? 21.015 1.745 9.027 1.00 82.38 278 LEU A O 1
ATOM 2183 N N . ILE A 1 279 ? 19.559 0.580 10.278 1.00 78.19 279 ILE A N 1
ATOM 2184 C CA . ILE A 1 279 ? 19.791 -0.690 9.584 1.00 78.19 279 ILE A CA 1
ATOM 2185 C C . ILE A 1 279 ? 19.342 -0.596 8.120 1.00 78.19 279 ILE A C 1
ATOM 2187 O O . ILE A 1 279 ? 20.067 -1.037 7.234 1.00 78.19 279 ILE A O 1
ATOM 2191 N N . SER A 1 280 ? 18.199 0.032 7.843 1.00 76.44 280 SER A N 1
ATOM 2192 C CA . SER A 1 280 ? 17.713 0.235 6.476 1.00 76.44 280 SER A CA 1
ATOM 2193 C C . SER A 1 280 ? 18.637 1.125 5.646 1.00 76.44 280 SER A C 1
ATOM 2195 O O . SER A 1 280 ? 18.820 0.847 4.466 1.00 76.44 280 SER A O 1
ATOM 2197 N N . VAL A 1 281 ? 19.214 2.178 6.232 1.00 79.25 281 VAL A N 1
ATOM 2198 C CA . VAL A 1 281 ? 20.164 3.063 5.543 1.00 79.25 281 VAL A CA 1
ATOM 2199 C C . VAL A 1 281 ? 21.462 2.322 5.250 1.00 79.25 281 VAL A C 1
ATOM 2201 O O . VAL A 1 281 ? 21.908 2.358 4.112 1.00 79.25 281 VAL A O 1
ATOM 2204 N N . LEU A 1 282 ? 22.021 1.591 6.222 1.00 79.44 282 LEU A N 1
ATOM 2205 C CA . LEU A 1 282 ? 23.249 0.809 6.033 1.00 79.44 282 LEU A CA 1
ATOM 2206 C C . LEU A 1 282 ? 23.105 -0.223 4.905 1.00 79.44 282 LEU A C 1
ATOM 2208 O O . LEU A 1 282 ? 23.956 -0.298 4.018 1.00 79.44 282 LEU A O 1
ATOM 2212 N N . TRP A 1 283 ? 22.007 -0.983 4.902 1.00 74.31 283 TRP A N 1
ATOM 2213 C CA . TRP A 1 283 ? 21.725 -1.940 3.829 1.00 74.31 283 TRP A CA 1
ATOM 2214 C C . TRP A 1 283 ? 21.393 -1.254 2.506 1.00 74.31 283 TRP A C 1
ATOM 2216 O O . TRP A 1 283 ? 21.816 -1.733 1.460 1.00 74.31 283 TRP A O 1
ATOM 2226 N N . GLY A 1 284 ? 20.684 -0.123 2.542 1.00 68.88 284 GLY A N 1
ATOM 2227 C CA . GLY A 1 284 ? 20.402 0.683 1.359 1.00 68.88 284 GLY A CA 1
ATOM 2228 C C . GLY A 1 284 ? 21.685 1.157 0.683 1.00 68.88 284 GLY A C 1
ATOM 2229 O O . GLY A 1 284 ? 21.851 0.940 -0.510 1.00 68.88 284 GLY A O 1
ATOM 2230 N N . THR A 1 285 ? 22.633 1.701 1.451 1.00 76.00 285 THR A N 1
ATOM 2231 C CA . THR A 1 285 ? 23.929 2.153 0.927 1.00 76.00 285 THR A CA 1
ATOM 2232 C C . THR A 1 285 ? 24.789 1.007 0.402 1.00 76.00 285 THR A C 1
ATOM 2234 O O . THR A 1 285 ? 25.437 1.173 -0.624 1.00 76.00 285 THR A O 1
ATOM 2237 N N . LEU A 1 286 ? 24.760 -0.162 1.057 1.00 69.50 286 LEU A N 1
ATOM 2238 C CA . LEU A 1 286 ? 25.459 -1.367 0.590 1.00 69.50 286 LEU A CA 1
ATOM 2239 C C . LEU A 1 286 ? 24.829 -1.969 -0.671 1.00 69.50 286 LEU A C 1
ATOM 2241 O O . LEU A 1 286 ? 25.516 -2.643 -1.421 1.00 69.50 286 LEU A O 1
ATOM 2245 N N . SER A 1 287 ? 23.530 -1.758 -0.892 1.00 63.31 287 SER A N 1
ATOM 2246 C CA . SER A 1 287 ? 22.842 -2.217 -2.101 1.00 63.31 287 SER A CA 1
ATOM 2247 C C . SER A 1 287 ? 23.035 -1.273 -3.289 1.00 63.31 287 SER A C 1
ATOM 2249 O O . SER A 1 287 ? 22.830 -1.703 -4.422 1.00 63.31 287 SER A O 1
ATOM 2251 N N . THR A 1 288 ? 23.338 0.006 -3.048 1.00 61.62 288 THR A N 1
ATOM 2252 C CA . THR A 1 288 ? 23.555 1.006 -4.108 1.00 61.62 288 THR A CA 1
ATOM 2253 C C . THR A 1 288 ? 25.017 1.174 -4.522 1.00 61.62 288 THR A C 1
ATOM 2255 O O . THR A 1 288 ? 25.256 1.798 -5.553 1.00 61.62 288 THR A O 1
ATOM 2258 N N . ALA A 1 289 ? 25.967 0.690 -3.715 1.00 48.88 289 ALA A N 1
ATOM 2259 C CA . ALA A 1 289 ? 27.408 0.728 -3.983 1.00 48.88 289 ALA A CA 1
ATOM 2260 C C . ALA A 1 289 ? 27.870 -0.557 -4.681 1.00 48.88 289 ALA A C 1
ATOM 2262 O O . ALA A 1 289 ? 28.726 -0.443 -5.586 1.00 48.88 289 ALA A O 1
#

Foldseek 3Di:
DDDPPPPPDDDDDDDPVVVVVVVVVLVVCVVVLLVLLCVLPVVLSVLLVVLLLVLLCLVVVLVVLVVVLVVLLVVCVVVVHDPVVSVVSCVVSVVVNVVSVVVNVVSVVSNVVSLVVSLVSSLVVQVVVLVVVVVVDDPVLVVDPVSVVVSVCSNVCSSPPSSVSVVVVSVVVSVVSNVVSVLVVCVVVPVVVSCVLCVLCVVVVVLVSVLVVVVVVLVVVCPVVVVVLVVLVCLCPPPVNVVVCVVVVVNVVSVVVSVVSVVVSVVVVVVSVVVSVVVNVVSVVVSVD